Protein AF-Q32EP6-F1 (afdb_monomer_lite)

Sequence (290 aa):
MLADLIVKDESAIQLIEDGLREVSCGYDAEYEQTEPGKAEQVDITGNHVALVPKGRAGNRCAIGDRDTMANQKKNWWNRMRAAIKTGDADTMNELVESAPASVTGDEGDLPQGVNLNINLSPQQPLPDKAPEMGGDPTGDSDDDLKTLLKALLTKLERNATGDNDNKPDDNPTGDGEDNEEETTITGDSAWRAEVIVPGIDLSRKMKPTAFKREVLASADKTLVRQIVGDADIRKLPKQSVDMAFNAVSEVAKGRNTRATTGDAQRLNMGMTSIASLNKQNAEFWANRKG

Structure (mmCIF, N/CA/C/O backbone):
data_AF-Q32EP6-F1
#
_entry.id   AF-Q32EP6-F1
#
loop_
_atom_site.group_PDB
_atom_site.id
_atom_site.type_symbol
_atom_site.label_atom_id
_atom_site.label_alt_id
_atom_site.label_comp_id
_atom_site.label_asym_id
_atom_site.label_entity_id
_atom_site.label_seq_id
_atom_site.pdbx_PDB_ins_code
_atom_site.Cartn_x
_atom_site.Cartn_y
_atom_site.Cartn_z
_atom_site.occupancy
_atom_site.B_iso_or_equiv
_atom_site.auth_seq_id
_atom_site.auth_comp_id
_atom_site.auth_asym_id
_atom_site.auth_atom_id
_atom_site.pdbx_PDB_model_num
ATOM 1 N N . MET A 1 1 ? 0.048 -9.518 -20.535 1.00 61.50 1 MET A N 1
ATOM 2 C CA . MET A 1 1 ? -0.732 -9.451 -19.285 1.00 61.50 1 MET A CA 1
ATOM 3 C C . MET A 1 1 ? -1.895 -8.514 -19.540 1.00 61.50 1 MET A C 1
ATOM 5 O O . MET A 1 1 ? -1.668 -7.463 -20.125 1.00 61.50 1 MET A O 1
ATOM 9 N N . LEU A 1 2 ? -3.107 -8.923 -19.190 1.00 70.81 2 LEU A N 1
ATOM 10 C CA . LEU A 1 2 ? -4.287 -8.062 -19.149 1.00 70.81 2 LEU A CA 1
ATOM 11 C C . LEU A 1 2 ? -4.729 -8.017 -17.687 1.00 70.81 2 LEU A C 1
ATOM 13 O O . LEU A 1 2 ? -4.576 -9.017 -16.985 1.00 70.81 2 LEU A O 1
ATOM 17 N N . ALA A 1 3 ? -5.195 -6.863 -17.233 1.00 78.06 3 ALA A N 1
ATOM 18 C CA . ALA A 1 3 ? -5.695 -6.660 -15.883 1.00 78.06 3 ALA A CA 1
ATOM 19 C C . ALA A 1 3 ? -6.882 -5.702 -15.949 1.00 78.06 3 ALA A C 1
ATOM 21 O O . ALA A 1 3 ? -6.857 -4.752 -16.735 1.00 78.06 3 ALA A O 1
ATOM 22 N N . ASP A 1 4 ? -7.885 -5.950 -15.117 1.00 85.50 4 ASP A N 1
ATOM 23 C CA . ASP A 1 4 ? -9.040 -5.071 -15.000 1.00 85.50 4 ASP A CA 1
ATOM 24 C C . ASP A 1 4 ? -8.717 -3.936 -14.023 1.00 85.50 4 ASP A C 1
ATOM 26 O O . ASP A 1 4 ? -8.147 -4.161 -12.952 1.00 85.50 4 ASP A O 1
ATOM 30 N N . LEU A 1 5 ? -9.073 -2.704 -14.391 1.00 85.31 5 LEU A N 1
ATOM 31 C CA . LEU A 1 5 ? -8.976 -1.548 -13.505 1.00 85.31 5 LEU A CA 1
ATOM 32 C C . LEU A 1 5 ? -10.368 -1.156 -13.023 1.00 85.31 5 LEU A C 1
ATOM 34 O O . LEU A 1 5 ? -11.244 -0.846 -13.825 1.00 85.31 5 LEU A O 1
ATOM 38 N N . ILE A 1 6 ? -10.542 -1.106 -11.703 1.00 88.50 6 ILE A N 1
ATOM 39 C CA . ILE A 1 6 ? -11.731 -0.532 -11.073 1.00 88.50 6 ILE A CA 1
ATOM 40 C C . ILE A 1 6 ? -11.349 0.849 -10.553 1.00 88.50 6 ILE A C 1
ATOM 42 O O . ILE A 1 6 ? -10.670 0.977 -9.533 1.00 88.50 6 ILE A O 1
ATOM 46 N N . VAL A 1 7 ? -11.788 1.884 -11.260 1.00 88.38 7 VAL A N 1
ATOM 47 C CA . VAL A 1 7 ? -11.582 3.279 -10.864 1.00 88.38 7 VAL A CA 1
ATOM 48 C C . VAL A 1 7 ? -12.845 3.753 -10.157 1.00 88.38 7 VAL A C 1
ATOM 50 O O . VAL A 1 7 ? -13.928 3.693 -10.725 1.00 88.38 7 VAL A O 1
ATOM 53 N N . LYS A 1 8 ? -12.712 4.163 -8.892 1.00 91.88 8 LYS A N 1
ATOM 54 C CA . LYS A 1 8 ? -13.841 4.611 -8.053 1.00 91.88 8 LYS A CA 1
ATOM 55 C C . LYS A 1 8 ? -13.889 6.123 -7.857 1.00 91.88 8 LYS A C 1
ATOM 57 O O . LYS A 1 8 ? -14.898 6.640 -7.399 1.00 91.88 8 LYS A O 1
ATOM 62 N N . ASP A 1 9 ? -12.782 6.800 -8.137 1.00 91.31 9 ASP A N 1
ATOM 63 C CA . ASP A 1 9 ? -12.658 8.238 -7.958 1.00 91.31 9 ASP A CA 1
ATOM 64 C C . ASP A 1 9 ? -13.244 8.978 -9.164 1.00 91.31 9 ASP A C 1
ATOM 66 O O . ASP A 1 9 ? -12.883 8.686 -10.305 1.00 91.31 9 ASP A O 1
ATOM 70 N N . GLU A 1 10 ? -14.140 9.931 -8.912 1.00 91.19 10 GLU A N 1
ATOM 71 C CA . GLU A 1 10 ? -14.848 10.672 -9.960 1.00 91.19 10 GLU A CA 1
ATOM 72 C C . GLU A 1 10 ? -13.889 11.480 -10.844 1.00 91.19 10 GLU A C 1
ATOM 74 O O . GLU A 1 10 ? -14.016 11.469 -12.069 1.00 91.19 10 GLU A O 1
ATOM 79 N N . SER A 1 11 ? -12.877 12.118 -10.249 1.00 90.88 11 SER A N 1
ATOM 80 C CA . SER A 1 11 ? -11.904 12.915 -11.002 1.00 90.88 11 SER A CA 1
ATOM 81 C C . SER A 1 11 ? -11.040 12.041 -11.913 1.00 90.88 11 SER A C 1
ATOM 83 O O . SER A 1 11 ? -10.767 12.398 -13.060 1.00 90.88 11 SER A O 1
ATOM 85 N N . ALA A 1 12 ? -10.659 10.852 -11.441 1.00 89.69 12 ALA A N 1
ATOM 86 C CA . ALA A 1 12 ? -9.926 9.879 -12.238 1.00 89.69 12 ALA A CA 1
ATOM 87 C C . ALA A 1 12 ? -10.776 9.334 -13.397 1.00 89.69 12 ALA A C 1
ATOM 89 O O . ALA A 1 12 ? -10.254 9.180 -14.502 1.00 89.69 12 ALA A O 1
ATOM 90 N N . ILE A 1 13 ? -12.071 9.081 -13.171 1.00 89.62 13 ILE A N 1
ATOM 91 C CA . ILE A 1 13 ? -13.013 8.666 -14.222 1.00 89.62 13 ILE A CA 1
ATOM 92 C C . ILE A 1 13 ? -13.114 9.752 -15.300 1.00 89.62 13 ILE A C 1
ATOM 94 O O . ILE A 1 13 ? -12.904 9.447 -16.473 1.00 89.62 13 ILE A O 1
ATOM 98 N N . GLN A 1 14 ? -13.320 11.016 -14.915 1.00 89.31 14 GLN A N 1
ATOM 99 C CA . GLN A 1 14 ? -13.381 12.142 -15.858 1.00 89.31 14 GLN A CA 1
ATOM 100 C C . GLN A 1 14 ? -12.087 12.280 -16.674 1.00 89.31 14 GLN A C 1
ATOM 102 O O . GLN A 1 14 ? -12.135 12.383 -17.896 1.00 89.31 14 GLN A O 1
ATOM 107 N N . LEU A 1 15 ? -10.914 12.193 -16.034 1.00 89.31 15 LEU A N 1
ATOM 108 C CA . LEU A 1 15 ? -9.625 12.249 -16.738 1.00 89.31 15 LEU A CA 1
ATOM 109 C C . LEU A 1 15 ? -9.475 11.125 -17.767 1.00 89.31 15 LEU A C 1
ATOM 111 O O . LEU A 1 15 ? -8.967 11.346 -18.871 1.00 89.31 15 LEU A O 1
ATOM 115 N N . ILE A 1 16 ? -9.906 9.914 -17.410 1.00 88.56 16 ILE A N 1
ATOM 116 C CA . ILE A 1 16 ? -9.918 8.775 -18.324 1.00 88.56 16 ILE A CA 1
ATOM 117 C C . ILE A 1 16 ? -10.838 9.099 -19.502 1.00 88.56 16 ILE A C 1
ATOM 119 O O . ILE A 1 16 ? -10.381 9.045 -20.643 1.00 88.56 16 ILE A O 1
ATOM 123 N N . GLU A 1 17 ? -12.090 9.490 -19.254 1.00 86.75 17 GLU A N 1
ATOM 124 C CA . GLU A 1 17 ? -13.077 9.872 -20.275 1.00 86.75 17 GLU A CA 1
ATOM 125 C C . GLU A 1 17 ? -12.569 10.970 -21.224 1.00 86.75 17 GLU A C 1
ATOM 127 O O . GLU A 1 17 ? -12.666 10.802 -22.447 1.00 86.75 17 GLU A O 1
ATOM 132 N N . ASP A 1 18 ? -11.906 11.997 -20.688 1.00 87.75 18 ASP A N 1
ATOM 133 C CA . ASP A 1 18 ? -11.276 13.100 -21.427 1.00 87.75 18 ASP A CA 1
ATOM 134 C C . ASP A 1 18 ? -10.125 12.646 -22.343 1.00 87.75 18 ASP A C 1
ATOM 136 O O . ASP A 1 18 ? -9.778 13.324 -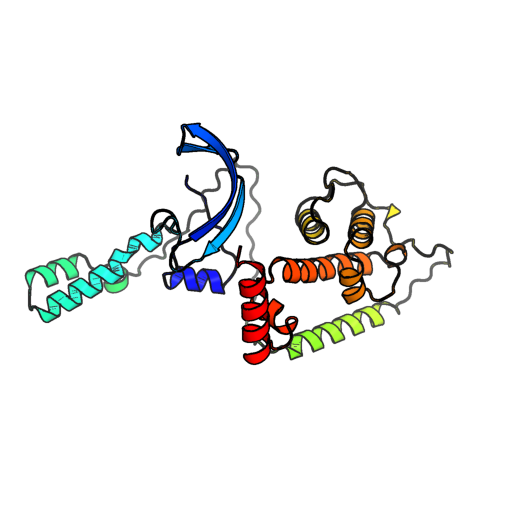23.317 1.00 87.75 18 ASP A O 1
ATOM 140 N N . GLY A 1 19 ? -9.561 11.461 -22.092 1.00 85.12 19 GLY A N 1
ATOM 141 C CA . GLY A 1 19 ? -8.584 10.807 -22.963 1.00 85.12 19 GLY A CA 1
ATOM 142 C C . GLY A 1 19 ? -7.265 10.433 -22.294 1.00 85.12 19 GLY A C 1
ATOM 143 O O . GLY A 1 19 ? -6.358 9.974 -22.994 1.00 85.12 19 GLY A O 1
ATOM 144 N N . LEU A 1 20 ? -7.133 10.584 -20.974 1.00 86.31 20 LEU A N 1
ATOM 145 C CA . LEU A 1 20 ? -5.957 10.138 -20.229 1.00 86.31 20 LEU A CA 1
ATOM 146 C C . LEU A 1 20 ? -5.979 8.610 -20.072 1.00 86.31 20 LEU A C 1
ATOM 148 O O . LEU A 1 20 ? -6.454 8.070 -19.077 1.00 86.31 20 LEU A O 1
ATOM 152 N N . ARG A 1 21 ? -5.499 7.898 -21.096 1.00 86.19 21 ARG A N 1
ATOM 153 C CA . ARG A 1 21 ? -5.560 6.426 -21.138 1.00 86.19 21 ARG A CA 1
ATOM 154 C C . ARG A 1 21 ? -4.297 5.739 -20.642 1.00 86.19 21 ARG A C 1
ATOM 156 O O . ARG A 1 21 ? -4.375 4.575 -20.275 1.00 86.19 21 ARG A O 1
ATOM 163 N N . GLU A 1 22 ? -3.133 6.380 -20.683 1.00 86.38 22 GLU A N 1
ATOM 164 C CA . GLU A 1 22 ? -1.883 5.693 -20.343 1.00 86.38 22 GLU A CA 1
ATOM 165 C C . GLU A 1 22 ? -1.744 5.479 -18.831 1.00 86.38 22 GLU A C 1
ATOM 167 O O . GLU A 1 22 ? -2.072 6.347 -18.020 1.00 86.38 22 GLU A O 1
ATOM 172 N N . VAL A 1 23 ? -1.243 4.300 -18.455 1.00 87.06 23 VAL A N 1
ATOM 173 C CA . VAL A 1 23 ? -1.013 3.923 -17.056 1.00 87.06 23 VAL A CA 1
ATOM 174 C C . VAL A 1 23 ? 0.456 3.606 -16.810 1.00 87.06 23 VAL A C 1
ATOM 176 O O . VAL A 1 23 ? 1.173 3.106 -17.681 1.00 87.06 23 VAL A O 1
ATOM 179 N N . SER A 1 24 ? 0.911 3.888 -15.593 1.00 85.94 24 SER A N 1
ATOM 180 C CA . SER A 1 24 ? 2.223 3.482 -15.100 1.00 85.94 24 SER A CA 1
ATOM 181 C C . SER A 1 24 ? 2.054 2.647 -13.842 1.00 85.94 24 SER A C 1
ATOM 183 O O . SER A 1 24 ? 1.429 3.091 -12.883 1.00 85.94 24 SER A O 1
ATOM 185 N N . CYS A 1 25 ? 2.641 1.454 -13.840 1.00 85.56 25 CYS A N 1
ATOM 186 C CA . CYS A 1 25 ? 2.659 0.581 -12.674 1.00 85.56 25 CYS A CA 1
ATOM 187 C C . CYS A 1 25 ? 3.982 0.754 -11.926 1.00 85.56 25 CYS A C 1
ATOM 189 O O . CYS A 1 25 ? 5.052 0.656 -12.532 1.00 85.56 25 CYS A O 1
ATOM 191 N N . GLY A 1 26 ? 3.902 0.990 -10.620 1.00 85.50 26 GLY A N 1
ATOM 192 C CA . GLY A 1 26 ? 5.017 0.801 -9.703 1.00 85.50 26 GLY A CA 1
ATOM 193 C C . GLY A 1 26 ? 5.050 -0.657 -9.262 1.00 85.50 26 GLY A C 1
ATOM 194 O O . GLY A 1 26 ? 4.023 -1.200 -8.855 1.00 85.50 26 GLY A O 1
ATOM 195 N N . TYR A 1 27 ? 6.210 -1.291 -9.363 1.00 88.06 27 TYR A N 1
ATOM 196 C CA . TYR A 1 27 ? 6.423 -2.663 -8.928 1.00 88.06 27 TYR A CA 1
ATOM 197 C C . TYR A 1 27 ? 7.807 -2.794 -8.301 1.00 88.06 27 TYR A C 1
ATOM 199 O O . TYR A 1 27 ? 8.736 -2.079 -8.686 1.00 88.06 27 TYR A O 1
ATOM 207 N N . ASP A 1 28 ? 7.931 -3.746 -7.391 1.00 87.62 28 ASP A N 1
ATOM 208 C CA . ASP A 1 28 ? 9.209 -4.262 -6.926 1.00 87.62 28 ASP A CA 1
ATOM 209 C C . ASP A 1 28 ? 9.540 -5.518 -7.735 1.00 87.62 28 ASP A C 1
ATOM 211 O O . ASP A 1 28 ? 8.643 -6.242 -8.172 1.00 87.62 28 ASP A O 1
ATOM 215 N N . ALA A 1 29 ? 10.817 -5.723 -8.037 1.00 88.62 29 ALA A N 1
ATOM 216 C CA . ALA A 1 29 ? 11.278 -6.894 -8.768 1.00 88.62 29 ALA A CA 1
ATOM 217 C C . ALA A 1 29 ? 12.743 -7.175 -8.455 1.00 88.62 29 ALA A C 1
ATOM 219 O O . ALA A 1 29 ? 13.536 -6.244 -8.271 1.00 88.62 29 ALA A O 1
ATOM 220 N N . GLU A 1 30 ? 13.103 -8.449 -8.474 1.00 87.94 30 GLU A N 1
ATOM 221 C CA . GLU A 1 30 ? 14.483 -8.901 -8.377 1.00 87.94 30 GLU A CA 1
ATOM 222 C C . GLU A 1 30 ? 15.083 -9.060 -9.782 1.00 87.94 30 GLU A C 1
ATOM 224 O O . GLU A 1 30 ? 14.376 -9.285 -10.769 1.00 87.94 30 GLU A O 1
ATOM 229 N N . TYR A 1 31 ? 16.399 -8.883 -9.896 1.00 88.06 31 TYR A N 1
ATOM 230 C CA . TYR A 1 31 ? 17.110 -8.974 -11.170 1.00 88.06 31 TYR A CA 1
ATOM 231 C C . TYR A 1 31 ? 18.214 -10.019 -11.068 1.00 88.06 31 TYR A C 1
ATOM 233 O O . TYR A 1 31 ? 19.214 -9.813 -10.378 1.00 88.06 31 TYR A O 1
ATOM 241 N N . GLU A 1 32 ? 18.055 -11.114 -11.801 1.00 87.88 32 GLU A N 1
ATOM 242 C CA . GLU A 1 32 ? 19.053 -12.170 -11.910 1.00 87.88 32 GLU A CA 1
ATOM 243 C C . GLU A 1 32 ? 19.888 -11.948 -13.170 1.00 87.88 32 GLU A C 1
ATOM 245 O O . GLU A 1 32 ? 19.390 -11.971 -14.296 1.00 87.88 32 GLU A O 1
ATOM 250 N N . GLN A 1 33 ? 21.183 -11.686 -13.004 1.00 87.56 33 GLN A N 1
ATOM 251 C CA . GLN A 1 33 ? 22.075 -11.491 -14.142 1.00 87.56 33 GLN A CA 1
ATOM 252 C C . GLN A 1 33 ? 22.375 -12.831 -14.827 1.00 87.56 33 GLN A C 1
ATOM 254 O O . GLN A 1 33 ? 23.035 -13.688 -14.246 1.00 87.56 33 GLN A O 1
ATOM 259 N N . THR A 1 34 ? 21.943 -12.984 -16.080 1.00 88.81 34 THR A N 1
ATOM 260 C CA . THR A 1 34 ? 22.173 -14.198 -16.880 1.00 88.81 34 THR A CA 1
ATOM 261 C C . THR A 1 34 ? 23.451 -14.113 -17.713 1.00 88.81 34 THR A C 1
ATOM 263 O O . THR A 1 34 ? 24.171 -15.097 -17.854 1.00 88.81 34 THR A O 1
ATOM 266 N N . GLU A 1 35 ? 23.785 -12.924 -18.220 1.00 83.50 35 GLU A N 1
ATOM 267 C CA . GLU A 1 35 ? 25.009 -12.646 -18.982 1.00 83.50 35 GLU A CA 1
ATOM 268 C C . GLU A 1 35 ? 25.513 -11.223 -18.671 1.00 83.50 35 GLU A C 1
ATOM 270 O O . GLU A 1 35 ? 24.733 -10.374 -18.224 1.00 83.50 35 GLU A O 1
ATOM 275 N N . PRO A 1 36 ? 26.790 -10.888 -18.938 1.00 84.50 36 PRO A N 1
ATOM 276 C CA . PRO A 1 36 ? 27.256 -9.507 -18.851 1.00 84.50 36 PRO A CA 1
ATOM 277 C C . PRO A 1 36 ? 26.365 -8.564 -19.680 1.00 84.50 36 PRO A C 1
ATOM 279 O O . PRO A 1 36 ? 26.343 -8.620 -20.908 1.00 84.50 36 PRO A O 1
ATOM 282 N N . GLY A 1 37 ? 25.603 -7.706 -18.996 1.00 87.75 37 GLY A N 1
ATOM 283 C CA . GLY A 1 37 ? 24.661 -6.760 -19.609 1.00 87.75 37 GLY A CA 1
ATOM 284 C C . GLY A 1 37 ? 23.236 -7.277 -19.865 1.00 87.75 37 GLY A C 1
ATOM 285 O O . GLY A 1 37 ? 22.404 -6.492 -20.317 1.00 87.75 37 GLY A O 1
ATOM 286 N N . LYS A 1 38 ? 22.917 -8.539 -19.552 1.00 86.81 38 LYS A N 1
ATOM 287 C CA . LYS A 1 38 ? 21.543 -9.070 -19.576 1.00 86.81 38 LYS A CA 1
ATOM 288 C C . LYS A 1 38 ? 21.140 -9.539 -18.184 1.00 86.81 38 LYS A C 1
ATOM 290 O O . LYS A 1 38 ? 21.880 -10.273 -17.535 1.00 86.81 38 LYS A O 1
ATOM 295 N N . ALA A 1 39 ? 19.971 -9.109 -17.735 1.00 85.88 39 ALA A N 1
ATOM 296 C CA . ALA A 1 39 ? 19.367 -9.589 -16.505 1.00 85.88 39 ALA A CA 1
ATOM 297 C C . ALA A 1 39 ? 17.927 -10.003 -16.789 1.00 85.88 39 ALA A C 1
ATOM 299 O O . ALA A 1 39 ? 17.223 -9.332 -17.550 1.00 85.88 39 ALA A O 1
ATOM 300 N N . GLU A 1 40 ? 17.517 -11.109 -16.191 1.00 88.75 40 GLU A N 1
ATOM 301 C CA . GLU A 1 40 ? 16.127 -11.520 -16.124 1.00 88.75 40 GLU A CA 1
ATOM 302 C C . GLU A 1 40 ? 15.482 -10.851 -14.918 1.00 88.75 40 GLU A C 1
ATOM 304 O O . GLU A 1 40 ? 16.066 -10.762 -13.840 1.00 88.75 40 GLU A O 1
ATOM 309 N N . GLN A 1 41 ? 14.287 -10.316 -15.133 1.00 88.81 41 GLN A N 1
ATOM 310 C CA . GLN A 1 41 ? 13.494 -9.708 -14.082 1.00 88.81 41 GLN A CA 1
ATOM 311 C C . GLN A 1 41 ? 12.560 -10.778 -13.518 1.00 88.81 41 GLN A C 1
ATOM 313 O O . GLN A 1 41 ? 11.712 -11.295 -14.249 1.00 88.81 41 GLN A O 1
ATOM 318 N N . VAL A 1 42 ? 12.712 -11.093 -12.238 1.00 88.38 42 VAL A N 1
ATOM 319 C CA . VAL A 1 42 ? 11.950 -12.128 -11.533 1.00 88.38 42 VAL A CA 1
ATOM 320 C C . VAL A 1 42 ? 11.195 -11.525 -10.346 1.00 88.38 42 VAL A C 1
ATOM 322 O O . VAL A 1 42 ? 11.443 -10.386 -9.949 1.00 88.38 42 VAL A O 1
ATOM 325 N N . ASP A 1 43 ? 10.212 -12.271 -9.844 1.00 88.62 43 ASP A N 1
ATOM 326 C CA . ASP A 1 43 ? 9.389 -11.921 -8.675 1.00 88.62 43 ASP A CA 1
ATOM 327 C C . ASP A 1 43 ? 8.765 -10.508 -8.710 1.00 88.62 43 ASP A C 1
ATOM 329 O O . ASP A 1 43 ? 8.868 -9.707 -7.782 1.00 88.62 43 ASP A O 1
ATOM 333 N N . ILE A 1 44 ? 8.130 -10.167 -9.837 1.00 85.50 44 ILE A N 1
ATOM 334 C CA . ILE A 1 44 ? 7.521 -8.846 -10.033 1.00 85.50 44 ILE A CA 1
ATOM 335 C C . ILE A 1 44 ? 6.255 -8.718 -9.178 1.00 85.50 44 ILE A C 1
ATOM 337 O O . ILE A 1 44 ? 5.222 -9.310 -9.498 1.00 85.50 44 ILE A O 1
ATOM 341 N N . THR A 1 45 ? 6.302 -7.862 -8.158 1.00 86.81 45 THR A N 1
ATOM 342 C CA . THR A 1 45 ? 5.169 -7.556 -7.276 1.00 86.81 45 THR A CA 1
ATOM 343 C C . THR A 1 45 ? 4.679 -6.131 -7.514 1.00 86.81 45 THR A C 1
ATOM 345 O O . THR A 1 45 ? 5.403 -5.160 -7.301 1.00 86.81 45 THR A O 1
ATOM 348 N N . GLY A 1 46 ? 3.435 -5.984 -7.978 1.00 85.00 46 GLY A N 1
ATOM 349 C CA . GLY A 1 46 ? 2.814 -4.676 -8.196 1.00 85.00 46 GLY A CA 1
ATOM 350 C C . GLY A 1 46 ? 2.474 -3.978 -6.877 1.00 85.00 46 GLY A C 1
ATOM 351 O O . GLY A 1 46 ? 1.812 -4.562 -6.027 1.00 85.00 46 GLY A O 1
ATOM 352 N N . ASN A 1 47 ? 2.893 -2.721 -6.732 1.00 85.56 47 ASN A N 1
ATOM 353 C CA . ASN A 1 47 ? 2.645 -1.893 -5.549 1.00 85.56 47 ASN A CA 1
ATOM 354 C C . ASN A 1 47 ? 1.456 -0.939 -5.782 1.00 85.56 47 ASN A C 1
ATOM 356 O O . ASN A 1 47 ? 0.521 -0.893 -4.989 1.00 85.56 47 ASN A O 1
ATOM 360 N N . HIS A 1 48 ? 1.456 -0.217 -6.911 1.00 88.00 48 HIS A N 1
ATOM 361 C CA . HIS A 1 48 ? 0.383 0.712 -7.287 1.00 88.00 48 HIS A CA 1
ATOM 362 C C . HIS A 1 48 ? 0.319 0.939 -8.804 1.00 88.00 48 HIS A C 1
ATOM 364 O O . HIS A 1 48 ? 1.272 0.667 -9.537 1.00 88.00 48 HIS A O 1
ATOM 370 N N . VAL A 1 49 ? -0.798 1.500 -9.275 1.00 87.56 49 VAL A N 1
ATOM 371 C CA . VAL A 1 49 ? -0.992 1.933 -10.666 1.00 87.56 49 VAL A CA 1
ATOM 372 C C . VAL A 1 49 ? -1.453 3.386 -10.675 1.00 87.56 49 VAL A C 1
ATOM 374 O O . VAL A 1 49 ? -2.335 3.758 -9.907 1.00 87.56 49 VAL A O 1
ATOM 377 N N . ALA A 1 50 ? -0.855 4.206 -11.536 1.00 88.62 50 ALA A N 1
ATOM 378 C CA . ALA A 1 50 ? -1.177 5.621 -11.685 1.00 88.62 50 ALA A CA 1
ATOM 379 C C . ALA A 1 50 ? -1.589 5.953 -13.124 1.00 88.62 50 ALA A C 1
ATOM 381 O O . ALA A 1 50 ? -0.991 5.449 -14.080 1.00 88.62 50 ALA A O 1
ATOM 382 N N . LEU A 1 51 ? -2.571 6.846 -13.268 1.00 88.56 51 LEU A N 1
ATOM 383 C CA . LEU A 1 51 ? -2.903 7.489 -14.540 1.00 88.56 51 LEU A CA 1
ATOM 384 C C . LEU A 1 51 ? -1.818 8.507 -14.884 1.00 88.56 51 LEU A C 1
ATOM 386 O O . LEU A 1 51 ? -1.476 9.359 -14.061 1.00 88.56 51 LEU A O 1
ATOM 390 N N . VAL A 1 52 ? -1.267 8.428 -16.094 1.00 89.25 52 VAL A N 1
ATOM 391 C CA . VAL A 1 52 ? -0.178 9.305 -16.532 1.00 89.25 52 VAL A CA 1
ATOM 392 C C . VAL A 1 52 ? -0.408 9.801 -17.961 1.00 89.25 52 VAL A C 1
ATOM 394 O O . VAL A 1 52 ? -0.928 9.064 -18.792 1.00 89.25 52 VAL A O 1
ATOM 397 N N . PRO A 1 53 ? 0.029 11.026 -18.308 1.00 85.81 53 PRO A N 1
ATOM 398 C CA . PRO A 1 53 ? -0.046 11.507 -19.690 1.00 85.81 53 PRO A CA 1
ATOM 399 C C . PRO A 1 53 ? 0.831 10.720 -20.664 1.00 85.81 53 PRO A C 1
ATOM 401 O O . PRO A 1 53 ? 0.506 10.630 -21.844 1.00 85.81 53 PRO A O 1
ATOM 404 N N . LYS A 1 54 ? 1.972 10.209 -20.177 1.00 84.50 54 LYS A N 1
ATOM 405 C CA . LYS A 1 54 ? 2.937 9.402 -20.934 1.00 84.50 54 LYS A CA 1
ATOM 406 C C . LYS A 1 54 ? 3.549 8.337 -20.026 1.00 84.50 54 LYS A C 1
ATOM 408 O O . LYS A 1 54 ? 4.388 8.653 -19.182 1.00 84.50 54 LYS A O 1
ATOM 413 N N . GLY A 1 55 ? 3.127 7.090 -20.183 1.00 80.62 55 GLY A N 1
ATOM 414 C CA . GLY A 1 55 ? 3.638 5.941 -19.446 1.00 80.62 55 GLY A CA 1
ATOM 415 C C . GLY A 1 55 ? 4.938 5.404 -20.038 1.00 80.62 55 GLY A C 1
ATOM 416 O O . GLY A 1 55 ? 5.181 5.467 -21.242 1.00 80.62 55 GLY A O 1
ATOM 417 N N . ARG A 1 56 ? 5.779 4.795 -19.194 1.00 78.12 56 ARG A N 1
ATOM 418 C CA . ARG A 1 56 ? 7.039 4.160 -19.632 1.00 78.12 56 ARG A CA 1
ATOM 419 C C . ARG A 1 56 ? 6.811 3.035 -20.648 1.00 78.12 56 ARG A C 1
ATOM 421 O O . ARG A 1 56 ? 7.645 2.810 -21.520 1.00 78.12 56 ARG A O 1
ATOM 428 N N . ALA A 1 57 ? 5.687 2.328 -20.539 1.00 72.81 57 ALA A N 1
ATOM 429 C CA . ALA A 1 57 ? 5.308 1.275 -21.477 1.00 72.81 57 ALA A CA 1
ATOM 430 C C . ALA A 1 57 ? 4.647 1.806 -22.769 1.00 72.81 57 ALA A C 1
ATOM 432 O O . ALA A 1 57 ? 4.501 1.034 -23.727 1.00 72.81 57 ALA A O 1
ATOM 433 N N . GLY A 1 58 ? 4.310 3.104 -22.811 1.00 73.81 58 GLY A N 1
ATOM 434 C CA . GLY A 1 58 ? 3.560 3.767 -23.880 1.00 73.81 58 GLY A CA 1
ATOM 435 C C . GLY A 1 58 ? 2.144 3.213 -24.037 1.00 73.81 58 GLY A C 1
ATOM 436 O O . GLY A 1 58 ? 1.618 2.554 -23.140 1.00 73.81 58 GLY A O 1
ATOM 437 N N . ASN A 1 59 ? 1.570 3.365 -25.235 1.00 73.56 59 ASN A N 1
ATOM 438 C CA . ASN A 1 59 ? 0.233 2.862 -25.593 1.00 73.56 59 ASN A CA 1
ATOM 439 C C . ASN A 1 59 ? 0.016 1.349 -25.399 1.00 73.56 59 ASN A C 1
ATOM 441 O O . ASN A 1 59 ? -1.111 0.883 -25.535 1.00 73.56 59 ASN A O 1
ATOM 445 N N . ARG A 1 60 ? 1.065 0.568 -25.106 1.00 74.62 60 ARG A N 1
ATOM 446 C CA . ARG A 1 60 ? 0.931 -0.857 -24.766 1.00 74.62 60 ARG A CA 1
ATOM 447 C C . ARG A 1 60 ? 0.261 -1.070 -23.410 1.00 74.62 60 ARG A C 1
ATOM 449 O O . ARG A 1 60 ? -0.393 -2.087 -23.220 1.00 74.62 60 ARG A O 1
ATOM 456 N N . CYS A 1 61 ? 0.438 -0.129 -22.485 1.00 74.62 61 CYS A N 1
ATOM 457 C CA . CYS A 1 61 ? -0.229 -0.118 -21.188 1.00 74.62 61 CYS A CA 1
ATOM 458 C C . CYS A 1 61 ? -1.141 1.104 -21.144 1.00 74.62 61 CYS A C 1
ATOM 460 O O . CYS A 1 61 ? -0.801 2.144 -20.580 1.00 74.62 61 CYS A O 1
ATOM 462 N N . ALA A 1 62 ? -2.287 0.974 -21.802 1.00 80.25 62 ALA A N 1
ATOM 463 C CA . ALA A 1 62 ? -3.334 1.974 -21.796 1.00 80.25 62 ALA A CA 1
ATOM 464 C C . ALA A 1 62 ? -4.665 1.330 -21.407 1.00 80.25 62 ALA A C 1
ATOM 466 O O . ALA A 1 62 ? -4.911 0.159 -21.695 1.00 80.25 62 ALA A O 1
ATOM 467 N N . ILE A 1 63 ? -5.517 2.114 -20.760 1.00 83.69 63 ILE A N 1
ATOM 468 C CA . ILE A 1 63 ? -6.893 1.759 -20.448 1.00 83.69 63 ILE A CA 1
ATOM 469 C C . ILE A 1 63 ? -7.652 1.693 -21.769 1.00 83.69 63 ILE A C 1
ATOM 471 O O . ILE A 1 63 ? -7.813 2.703 -22.458 1.00 83.69 63 ILE A O 1
ATOM 475 N N . GLY A 1 64 ? -8.082 0.487 -22.124 1.00 75.81 64 GLY A N 1
ATOM 476 C CA . GLY A 1 64 ? -8.977 0.237 -23.241 1.00 75.81 64 GLY A CA 1
ATOM 477 C C . GLY A 1 64 ? -10.320 -0.206 -22.696 1.00 75.81 64 GLY A C 1
ATOM 478 O O . GLY A 1 64 ? -10.423 -1.307 -22.166 1.00 75.81 64 GLY A O 1
ATOM 479 N N . ASP A 1 65 ? -11.336 0.638 -22.835 1.00 71.81 65 ASP A N 1
ATOM 480 C CA . ASP A 1 65 ? -12.717 0.202 -22.659 1.00 71.81 65 ASP A CA 1
ATOM 481 C C . ASP A 1 65 ? -13.266 -0.253 -24.015 1.00 71.81 65 ASP A C 1
ATOM 483 O O . ASP A 1 65 ? -12.924 0.329 -25.057 1.00 71.81 65 ASP A O 1
ATOM 487 N N . ARG A 1 66 ? -14.124 -1.275 -24.008 1.00 63.97 66 ARG A N 1
ATOM 488 C CA . ARG A 1 66 ? -14.779 -1.817 -25.204 1.00 63.97 66 ARG A CA 1
ATOM 489 C C . ARG A 1 66 ? -15.483 -0.711 -25.994 1.00 63.97 66 ARG A C 1
ATOM 491 O O . ARG A 1 66 ? -15.441 -0.726 -27.223 1.00 63.97 66 ARG A O 1
ATOM 498 N N . ASP A 1 67 ? -16.007 0.294 -25.297 1.00 57.69 67 ASP A N 1
ATOM 499 C CA . ASP A 1 67 ? -16.725 1.413 -25.903 1.00 57.69 67 ASP A CA 1
ATOM 500 C C . ASP A 1 67 ? -15.787 2.524 -26.411 1.00 57.69 67 ASP A C 1
ATOM 502 O O . ASP A 1 67 ? -16.108 3.228 -27.363 1.00 57.69 67 ASP A O 1
ATOM 506 N N . THR A 1 68 ? -14.561 2.649 -25.893 1.00 51.75 68 THR A N 1
ATOM 507 C CA . THR A 1 68 ? -13.586 3.662 -26.368 1.00 51.75 68 THR A CA 1
ATOM 508 C C . THR A 1 68 ? -12.880 3.292 -27.677 1.00 51.75 68 THR A C 1
ATOM 510 O O . THR A 1 68 ? -12.310 4.158 -28.351 1.00 51.75 68 THR A O 1
ATOM 513 N N . MET A 1 69 ? -13.016 2.041 -28.129 1.00 47.53 69 MET A N 1
ATOM 514 C CA . MET A 1 69 ? -12.750 1.677 -29.527 1.00 47.53 69 MET A CA 1
ATOM 515 C C . MET A 1 69 ? -13.754 2.338 -30.499 1.00 47.53 69 MET A C 1
ATOM 517 O O . MET A 1 69 ? -13.488 2.407 -31.700 1.00 47.53 69 MET A O 1
ATOM 521 N N . ALA A 1 70 ? -14.831 2.963 -29.997 1.00 48.84 70 ALA A N 1
ATOM 522 C CA . ALA A 1 70 ? -15.742 3.821 -30.760 1.00 48.84 70 ALA A CA 1
ATOM 523 C C . ALA A 1 70 ? -15.172 5.214 -31.114 1.00 48.84 70 ALA A C 1
ATOM 525 O O . ALA A 1 70 ? -15.919 6.107 -31.526 1.00 48.84 70 ALA A O 1
ATOM 526 N N . ASN A 1 71 ? -13.843 5.407 -31.087 1.00 52.19 71 ASN A N 1
ATOM 527 C CA . ASN A 1 71 ? -13.167 6.554 -31.725 1.00 52.19 71 ASN A CA 1
ATOM 528 C C . ASN A 1 71 ? -13.518 6.720 -33.223 1.00 52.19 71 ASN A C 1
ATOM 530 O O . ASN A 1 71 ? -13.210 7.750 -33.831 1.00 52.19 71 ASN A O 1
ATOM 534 N N . GLN A 1 72 ? -14.239 5.761 -33.812 1.00 51.69 72 GLN A N 1
ATOM 535 C CA . GLN A 1 72 ? -14.977 5.966 -35.053 1.00 51.69 72 GLN A CA 1
ATOM 536 C C . GLN A 1 72 ? -15.839 7.240 -35.052 1.00 51.69 72 GLN A C 1
ATOM 538 O O . GLN A 1 72 ? -15.891 7.888 -36.092 1.00 51.69 72 GLN A O 1
ATOM 543 N N . LYS A 1 73 ? -16.419 7.686 -33.923 1.00 56.09 73 LYS A N 1
ATOM 544 C CA . LYS A 1 73 ? -17.208 8.938 -33.869 1.00 56.09 73 LYS A CA 1
ATOM 545 C C . LYS A 1 73 ? -16.390 10.187 -34.218 1.00 56.09 73 LYS A C 1
ATOM 547 O O . LYS A 1 73 ? -16.822 10.988 -35.046 1.00 56.09 73 LYS A O 1
ATOM 552 N N . LYS A 1 74 ? -15.197 10.357 -33.628 1.00 59.91 74 LYS A N 1
ATOM 553 C CA . LYS A 1 74 ? -14.313 11.502 -33.935 1.00 59.91 74 LYS A CA 1
ATOM 554 C C . LYS A 1 74 ? -13.764 11.411 -35.364 1.00 59.91 74 LYS A C 1
ATOM 556 O O . LYS A 1 74 ? -13.698 12.426 -36.057 1.00 59.91 74 LYS A O 1
ATOM 561 N N . ASN A 1 75 ? -13.446 10.203 -35.836 1.00 67.62 75 ASN A N 1
ATOM 562 C CA . ASN A 1 75 ? -13.000 9.988 -37.215 1.00 67.62 75 ASN A CA 1
ATOM 563 C C . ASN A 1 75 ? -14.104 10.235 -38.254 1.00 67.62 75 ASN A C 1
ATOM 565 O O . ASN A 1 75 ? -13.812 10.794 -39.308 1.00 67.62 75 ASN A O 1
ATOM 569 N N . TRP A 1 76 ? -15.356 9.868 -37.974 1.00 73.81 76 TRP A N 1
ATOM 570 C CA . TRP A 1 76 ? -16.491 10.112 -38.867 1.00 73.81 76 TRP A CA 1
ATOM 571 C C . TRP A 1 76 ? -16.771 11.610 -39.011 1.00 73.81 76 TRP A C 1
ATOM 573 O O . TRP A 1 76 ? -16.820 12.104 -40.133 1.00 73.81 76 TRP A O 1
ATOM 583 N N . TRP A 1 77 ? -16.808 12.369 -37.908 1.00 74.31 77 TRP A N 1
ATOM 584 C CA . TRP A 1 77 ? -16.991 13.827 -37.967 1.00 74.31 77 TRP A CA 1
ATOM 585 C C . TRP A 1 77 ? -15.847 14.554 -38.682 1.00 74.31 77 TRP A C 1
ATOM 587 O O . TRP A 1 77 ? -16.093 15.495 -39.439 1.00 74.31 77 TRP A O 1
ATOM 597 N N . ASN A 1 78 ? -14.598 14.121 -38.476 1.00 77.12 78 ASN A N 1
ATOM 598 C CA . ASN A 1 78 ? -13.453 14.679 -39.198 1.00 77.12 78 ASN A CA 1
ATOM 599 C C . ASN A 1 78 ? -13.504 14.344 -40.695 1.00 77.12 78 ASN A C 1
ATOM 601 O O . ASN A 1 78 ? -13.231 15.227 -41.508 1.00 77.12 78 ASN A O 1
ATOM 605 N N . ARG A 1 79 ? -13.907 13.119 -41.068 1.00 75.69 79 ARG A N 1
ATOM 606 C CA . ARG A 1 79 ? -14.125 12.741 -42.474 1.00 75.69 79 ARG A CA 1
ATOM 607 C C . ARG A 1 79 ? -15.286 13.511 -43.099 1.00 75.69 79 ARG A C 1
ATOM 609 O O . ARG A 1 79 ? -15.125 14.011 -44.202 1.00 75.69 79 ARG A O 1
ATOM 616 N N . MET A 1 80 ? -16.389 13.718 -42.380 1.00 79.62 80 MET A N 1
ATOM 617 C CA . MET A 1 80 ? -17.527 14.509 -42.860 1.00 79.62 80 MET A CA 1
ATOM 618 C C . MET A 1 80 ? -17.145 15.978 -43.052 1.00 79.62 80 MET A C 1
ATOM 620 O O . MET A 1 80 ? -17.424 16.556 -44.098 1.00 79.62 80 MET A O 1
ATOM 624 N N . ARG A 1 81 ? -16.419 16.588 -42.104 1.00 78.69 81 ARG A N 1
ATOM 625 C CA . ARG A 1 81 ? -15.882 17.949 -42.282 1.00 78.69 81 ARG A CA 1
ATOM 626 C C . ARG A 1 81 ? -14.901 18.050 -43.446 1.00 78.69 81 ARG A C 1
ATOM 628 O O . ARG A 1 81 ? -14.877 19.088 -44.103 1.00 78.69 81 ARG A O 1
ATOM 635 N N . ALA A 1 82 ? -14.082 17.025 -43.675 1.00 78.00 82 ALA A N 1
ATOM 636 C CA . ALA A 1 82 ? -13.182 16.984 -44.820 1.00 78.00 82 ALA A CA 1
ATOM 637 C C . ALA A 1 82 ? -13.974 16.889 -46.131 1.00 78.00 82 ALA A C 1
ATOM 639 O O . ALA A 1 82 ? -13.763 17.733 -46.992 1.00 78.00 82 ALA A O 1
ATOM 640 N N . ALA A 1 83 ? -14.944 15.974 -46.223 1.00 75.94 83 ALA A N 1
ATOM 641 C CA . ALA A 1 83 ? -15.791 15.774 -47.400 1.00 75.94 83 ALA A CA 1
ATOM 642 C C . ALA A 1 83 ? -16.620 17.024 -47.750 1.00 75.94 83 ALA A C 1
ATOM 644 O O . ALA A 1 83 ? -16.660 17.440 -48.906 1.00 75.94 83 ALA A O 1
ATOM 645 N N . ILE A 1 84 ? -17.183 17.707 -46.742 1.00 79.19 84 ILE A N 1
ATOM 646 C CA . ILE A 1 84 ? -17.887 18.989 -46.927 1.00 79.19 84 ILE A CA 1
ATOM 647 C C . ILE A 1 84 ? -16.933 20.075 -47.450 1.00 79.19 84 ILE A C 1
ATOM 649 O O . ILE A 1 84 ? -17.327 20.897 -48.274 1.00 79.19 84 ILE A O 1
ATOM 653 N N . LYS A 1 85 ? -15.673 20.099 -46.993 1.00 78.06 85 LYS A N 1
ATOM 654 C CA . LYS A 1 85 ? -14.675 21.071 -47.468 1.00 78.06 85 LYS A CA 1
ATOM 655 C C . LYS A 1 85 ? -14.153 20.762 -48.869 1.00 78.06 85 LYS A C 1
ATOM 657 O O . LYS A 1 85 ? -13.844 21.700 -49.597 1.00 78.06 85 LYS A O 1
ATOM 662 N N . THR A 1 86 ? -14.006 19.489 -49.227 1.00 75.06 86 THR A N 1
ATOM 663 C CA . THR A 1 86 ? -13.493 19.072 -50.539 1.00 75.06 86 THR A CA 1
ATOM 664 C C . THR A 1 86 ? -14.580 18.985 -51.604 1.00 75.06 86 THR A C 1
ATOM 666 O O . THR A 1 86 ? -14.243 18.868 -52.776 1.00 75.06 86 THR A O 1
ATOM 669 N N . GLY A 1 87 ? -15.861 19.088 -51.228 1.00 71.12 87 GLY A N 1
ATOM 670 C CA . GLY A 1 87 ? -16.980 18.991 -52.169 1.00 71.12 87 GLY A CA 1
ATOM 671 C C . GLY A 1 87 ? -17.068 17.619 -52.835 1.00 71.12 87 GLY A C 1
ATOM 672 O O . GLY A 1 87 ? -17.544 17.510 -53.961 1.00 71.12 87 GLY A O 1
ATOM 673 N N . ASP A 1 88 ? -16.566 16.589 -52.158 1.00 69.81 88 ASP A N 1
ATOM 674 C CA . ASP A 1 88 ? -16.470 15.243 -52.698 1.00 69.81 88 ASP A CA 1
ATOM 675 C C . ASP A 1 88 ? -17.764 14.479 -52.387 1.00 69.81 88 ASP A C 1
ATOM 677 O O . ASP A 1 88 ? -18.022 14.068 -51.254 1.00 69.81 88 ASP A O 1
ATOM 681 N N . ALA A 1 89 ? -18.641 14.398 -53.389 1.00 73.06 89 ALA A N 1
ATOM 682 C CA . ALA A 1 89 ? -19.991 13.861 -53.235 1.00 73.06 89 ALA A CA 1
ATOM 683 C C . ALA A 1 89 ? -19.991 12.364 -52.891 1.00 73.06 89 ALA A C 1
ATOM 685 O O . ALA A 1 89 ? -20.841 11.925 -52.116 1.00 73.06 89 ALA A O 1
ATOM 686 N N . ASP A 1 90 ? -19.020 11.608 -53.406 1.00 78.62 90 ASP A N 1
ATOM 687 C CA . ASP A 1 90 ? -18.928 10.165 -53.183 1.00 78.62 90 ASP A CA 1
ATOM 688 C C . ASP A 1 90 ? -18.609 9.862 -51.713 1.00 78.62 90 ASP A C 1
ATOM 690 O O . ASP A 1 90 ? -19.294 9.060 -51.075 1.00 78.62 90 ASP A O 1
ATOM 694 N N . THR A 1 91 ? -17.644 10.580 -51.126 1.00 72.12 91 THR A N 1
ATOM 695 C CA . THR A 1 91 ? -17.317 10.422 -49.702 1.00 72.12 91 THR A CA 1
ATOM 696 C C . THR A 1 91 ? -18.420 10.942 -48.787 1.00 72.12 91 THR A C 1
ATOM 698 O O . THR A 1 91 ? -18.632 10.369 -47.719 1.00 72.12 91 THR A O 1
ATOM 701 N N . MET A 1 92 ? -19.167 11.983 -49.175 1.00 74.19 92 MET A N 1
ATOM 702 C CA . MET A 1 92 ? -20.339 12.411 -48.401 1.00 74.19 92 MET A CA 1
ATOM 703 C C . MET A 1 92 ? -21.451 11.361 -48.401 1.00 74.19 92 MET A C 1
ATOM 705 O O . MET A 1 92 ? -21.992 11.090 -47.332 1.00 74.19 92 MET A O 1
ATOM 709 N N . ASN A 1 93 ? -21.773 10.759 -49.550 1.00 77.25 93 ASN A N 1
ATOM 710 C CA . ASN A 1 93 ? -22.788 9.703 -49.614 1.00 77.25 93 ASN A CA 1
ATOM 711 C C . ASN A 1 93 ? -22.386 8.495 -48.764 1.00 77.25 93 ASN A C 1
ATOM 713 O O . ASN A 1 93 ? -23.185 8.036 -47.951 1.00 77.25 93 ASN A O 1
ATOM 717 N N . GLU A 1 94 ? -21.133 8.048 -48.868 1.00 78.38 94 GLU A N 1
ATOM 718 C CA . GLU A 1 94 ? -20.624 6.938 -48.057 1.00 78.38 94 GLU A CA 1
ATOM 719 C C . GLU A 1 94 ? -20.711 7.248 -46.552 1.00 78.38 94 GLU A C 1
ATOM 721 O O . GLU A 1 94 ? -21.112 6.402 -45.755 1.00 78.38 94 GLU A O 1
ATOM 726 N N . LEU A 1 95 ? -20.394 8.481 -46.143 1.00 74.88 95 LEU A N 1
ATOM 727 C CA . LEU A 1 95 ? -20.463 8.892 -44.739 1.00 74.88 95 LEU A CA 1
ATOM 728 C C . LEU A 1 95 ? -21.896 9.054 -44.226 1.00 74.88 95 LEU A C 1
ATOM 730 O O . LEU A 1 95 ? -22.131 8.807 -43.043 1.00 74.88 95 LEU A O 1
ATOM 734 N N . VAL A 1 96 ? -22.836 9.474 -45.076 1.00 77.69 96 VAL A N 1
ATOM 735 C CA . VAL A 1 96 ? -24.262 9.560 -44.728 1.00 77.69 96 VAL A CA 1
ATOM 736 C C . VAL A 1 96 ? -24.851 8.160 -44.566 1.00 77.69 96 VAL A C 1
ATOM 738 O O . VAL A 1 96 ? -25.569 7.921 -43.599 1.00 77.69 96 VAL A O 1
ATOM 741 N N . GLU A 1 97 ? -24.499 7.220 -45.443 1.00 76.81 97 GLU A N 1
ATOM 742 C CA . GLU A 1 97 ? -24.910 5.816 -45.319 1.00 76.81 97 GLU A CA 1
ATOM 743 C C . GLU A 1 97 ? -24.260 5.125 -44.112 1.00 76.81 97 GLU A C 1
ATOM 745 O O . GLU A 1 97 ? -24.893 4.306 -43.450 1.00 76.81 97 GLU A O 1
ATOM 750 N N . SER A 1 98 ? -23.022 5.491 -43.767 1.00 72.12 98 SER A N 1
ATOM 751 C CA . SER A 1 98 ? -22.312 4.968 -42.596 1.00 72.12 98 SER A CA 1
ATOM 752 C C . SER A 1 98 ? -22.517 5.812 -41.327 1.00 72.12 98 SER A C 1
ATOM 754 O O . SER A 1 98 ? -21.660 5.788 -40.432 1.00 72.12 98 SER A O 1
ATOM 756 N N . ALA A 1 99 ? -23.568 6.635 -41.261 1.00 69.88 99 ALA A N 1
ATOM 757 C CA . ALA A 1 99 ? -23.785 7.529 -40.131 1.00 69.88 99 ALA A CA 1
ATOM 758 C C . ALA A 1 99 ? -24.021 6.716 -38.840 1.00 69.88 99 ALA A C 1
ATOM 760 O O . ALA A 1 99 ? -24.860 5.815 -38.818 1.00 69.88 99 ALA A O 1
ATOM 761 N N . PRO A 1 100 ? -23.288 6.997 -37.744 1.00 63.28 100 PRO A N 1
ATOM 762 C CA . PRO A 1 100 ? -23.495 6.295 -36.481 1.00 63.28 100 PRO A CA 1
ATOM 763 C C . PRO A 1 100 ? -24.903 6.586 -35.939 1.00 63.28 100 PRO A C 1
ATOM 765 O O . PRO A 1 100 ? -25.378 7.712 -36.076 1.00 63.28 100 PRO A O 1
ATOM 768 N N . ALA A 1 101 ? -25.527 5.615 -35.260 1.00 64.81 101 ALA A N 1
ATOM 769 C CA . ALA A 1 101 ? -26.917 5.684 -34.772 1.00 64.81 101 ALA A CA 1
ATOM 770 C C . ALA A 1 101 ? -27.266 6.974 -33.995 1.00 64.81 101 ALA A C 1
ATOM 772 O O . ALA A 1 101 ? -28.377 7.485 -34.071 1.00 64.81 101 ALA A O 1
ATOM 773 N N . SER A 1 102 ? -26.283 7.581 -33.323 1.00 60.50 102 SER A N 1
ATOM 774 C CA . SER A 1 102 ? -26.456 8.862 -32.626 1.00 60.50 102 SER A CA 1
ATOM 775 C C . SER A 1 102 ? -26.696 10.079 -33.535 1.00 60.50 102 SER A C 1
ATOM 777 O O . SER A 1 102 ? -27.002 11.151 -33.031 1.00 60.50 102 SER A O 1
ATOM 779 N N . VAL A 1 103 ? -26.448 9.974 -34.845 1.00 63.84 103 VAL A N 1
ATOM 780 C CA . VAL A 1 103 ? -26.668 11.050 -35.834 1.00 63.84 103 VAL A CA 1
ATOM 781 C C . VAL A 1 103 ? -27.937 10.801 -36.642 1.00 63.84 103 VAL A C 1
ATOM 783 O O . VAL A 1 103 ? -28.623 11.755 -36.998 1.00 63.84 103 VAL A O 1
ATOM 786 N N . THR A 1 104 ? -28.273 9.539 -36.914 1.00 60.88 104 THR A N 1
ATOM 787 C CA . THR A 1 104 ? -29.483 9.177 -37.666 1.00 60.88 104 THR A CA 1
ATOM 788 C C . THR A 1 104 ? -30.769 9.353 -36.858 1.00 60.88 104 THR A C 1
ATOM 790 O O . THR A 1 104 ? -31.847 9.245 -37.430 1.00 60.88 104 THR A O 1
ATOM 793 N N . GLY A 1 105 ? -30.677 9.676 -35.562 1.00 54.91 105 GLY A N 1
ATOM 794 C CA . GLY A 1 105 ? -31.838 9.981 -34.719 1.00 54.91 105 GLY A CA 1
ATOM 795 C C . GLY A 1 105 ? -32.759 8.784 -34.487 1.00 54.91 105 GLY A C 1
ATOM 796 O O . GLY A 1 105 ? -33.868 8.959 -33.992 1.00 54.91 105 GLY A O 1
ATOM 797 N N . ASP A 1 106 ? -32.295 7.580 -34.824 1.00 47.59 106 ASP A N 1
ATOM 798 C CA . ASP A 1 106 ? -33.004 6.321 -34.616 1.00 47.59 106 ASP A CA 1
ATOM 799 C C . ASP A 1 106 ? -32.735 5.812 -33.191 1.00 47.59 106 ASP A C 1
ATOM 801 O O . ASP A 1 106 ? -32.238 4.713 -32.972 1.00 47.59 106 ASP A O 1
ATOM 805 N N . GLU A 1 107 ? -33.005 6.666 -32.197 1.00 44.97 107 GLU A N 1
ATOM 806 C CA . GLU A 1 107 ? -33.096 6.270 -30.786 1.00 44.97 107 GLU A CA 1
ATOM 807 C C . GLU A 1 107 ? -34.531 5.801 -30.498 1.00 44.97 107 GLU A C 1
ATOM 809 O O . GLU A 1 107 ? -35.262 6.352 -29.675 1.00 44.97 107 GLU A O 1
ATOM 814 N N . GLY A 1 108 ? -34.948 4.779 -31.245 1.00 39.59 108 GLY A N 1
ATOM 815 C CA . GLY A 1 108 ? -35.948 3.819 -30.812 1.00 39.59 108 GLY A CA 1
ATOM 816 C C . GLY A 1 108 ? -35.216 2.636 -30.186 1.00 39.59 108 GLY A C 1
ATOM 817 O O . GLY A 1 108 ? -34.332 2.063 -30.808 1.00 39.59 108 GLY A O 1
ATOM 818 N N . ASP A 1 109 ? -35.617 2.277 -28.972 1.00 39.66 109 ASP A N 1
ATOM 819 C CA . ASP A 1 109 ? -35.093 1.187 -28.143 1.00 39.66 109 ASP A CA 1
ATOM 820 C C . ASP A 1 109 ? -33.810 1.486 -27.345 1.00 39.66 109 ASP A C 1
ATOM 822 O O . ASP A 1 109 ? -32.689 1.592 -27.840 1.00 39.66 109 ASP A O 1
ATOM 826 N N . LEU A 1 110 ? -34.018 1.599 -26.031 1.00 34.62 110 LEU A N 1
ATOM 827 C CA . LEU A 1 110 ? -32.984 1.691 -25.015 1.00 34.62 110 LEU A CA 1
ATOM 828 C C . LEU A 1 110 ? -32.007 0.511 -25.162 1.00 34.62 110 LEU A C 1
ATOM 830 O O . LEU A 1 110 ? -32.462 -0.638 -25.207 1.00 34.62 110 LEU A O 1
ATOM 834 N N . PRO A 1 111 ? -30.680 0.720 -25.112 1.00 42.47 111 PRO A N 1
ATOM 835 C CA . PRO A 1 111 ? -29.772 -0.381 -24.859 1.00 42.47 111 PRO A CA 1
ATOM 836 C C . PRO A 1 111 ? -29.972 -0.851 -23.417 1.00 42.47 111 PRO A C 1
ATOM 838 O O . PRO A 1 111 ? -29.499 -0.264 -22.443 1.00 42.47 111 PRO A O 1
ATOM 841 N N . GLN A 1 112 ? -30.726 -1.939 -23.317 1.00 35.94 112 GLN A N 1
ATOM 842 C CA . GLN A 1 112 ? -30.713 -2.881 -22.217 1.00 35.94 112 GLN A CA 1
ATOM 843 C C . GLN A 1 112 ? -29.273 -3.179 -21.782 1.00 35.94 112 GLN A C 1
ATOM 845 O O . GLN A 1 112 ? -28.415 -3.472 -22.610 1.00 35.94 112 GLN A O 1
ATOM 850 N N . GLY A 1 113 ? -29.059 -3.160 -20.466 1.00 31.09 113 GLY A N 1
ATOM 851 C CA . GLY A 1 113 ? -28.106 -4.014 -19.762 1.00 31.09 113 GLY A CA 1
ATOM 852 C C . GLY A 1 113 ? -26.675 -4.045 -20.298 1.00 31.09 113 GLY A C 1
ATOM 853 O O . GLY A 1 113 ? -26.320 -4.877 -21.131 1.00 31.09 113 GLY A O 1
ATOM 854 N N . VAL A 1 114 ? -25.787 -3.265 -19.680 1.00 38.62 114 VAL A N 1
ATOM 855 C CA . VAL A 1 114 ? -24.387 -3.693 -19.590 1.00 38.62 114 VAL A CA 1
ATOM 856 C C . VAL A 1 114 ? -24.325 -4.9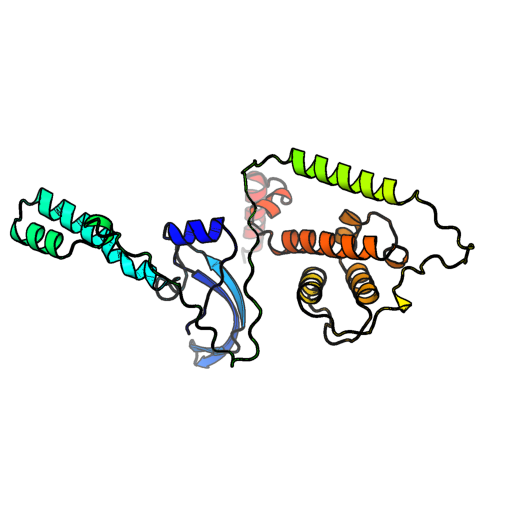02 -18.661 1.00 38.62 114 VAL A C 1
ATOM 858 O O . VAL A 1 114 ? -24.445 -4.828 -17.441 1.00 38.62 114 VAL A O 1
ATOM 861 N N . ASN A 1 115 ? -24.238 -6.052 -19.309 1.00 34.06 115 ASN A N 1
ATOM 862 C CA . ASN A 1 115 ? -24.173 -7.380 -18.730 1.00 34.06 115 ASN A CA 1
ATOM 863 C C . ASN A 1 115 ? -22.908 -7.482 -17.867 1.00 34.06 115 ASN A C 1
ATOM 865 O O . ASN A 1 115 ? -21.797 -7.573 -18.392 1.00 34.06 115 ASN A O 1
ATOM 869 N N . LEU A 1 116 ? -23.071 -7.488 -16.541 1.00 34.12 116 LEU A N 1
ATOM 870 C CA . LEU A 1 116 ? -22.063 -8.032 -15.638 1.00 34.12 116 LEU A CA 1
ATOM 871 C C . LEU A 1 116 ? -21.975 -9.540 -15.897 1.00 34.12 116 LEU A C 1
ATOM 873 O O . LEU A 1 116 ? -22.787 -10.320 -15.405 1.00 34.12 116 LEU A O 1
ATOM 877 N N . ASN A 1 117 ? -20.965 -9.967 -16.648 1.00 32.84 117 ASN A N 1
ATOM 878 C CA . ASN A 1 117 ? -20.571 -11.370 -16.707 1.00 32.84 117 ASN A CA 1
ATOM 879 C C . ASN A 1 117 ? -19.684 -11.701 -15.494 1.00 32.84 117 ASN A C 1
ATOM 881 O O . ASN A 1 117 ? -18.481 -11.914 -15.625 1.00 32.84 117 ASN A O 1
ATOM 885 N N . ILE A 1 118 ? -20.277 -11.761 -14.297 1.00 38.69 118 ILE A N 1
ATOM 886 C CA . ILE A 1 118 ? -19.651 -12.458 -13.167 1.00 38.69 118 ILE A CA 1
ATOM 887 C C . ILE A 1 118 ? -19.970 -13.940 -13.341 1.00 38.69 118 ILE A C 1
ATOM 889 O O . ILE A 1 118 ? -21.096 -14.384 -13.130 1.00 38.69 118 ILE A O 1
ATOM 893 N N . ASN A 1 119 ? -18.968 -14.714 -13.746 1.00 35.03 119 ASN A N 1
ATOM 894 C CA . ASN A 1 119 ? -19.042 -16.168 -13.737 1.00 35.03 119 ASN A CA 1
ATOM 895 C C . ASN A 1 119 ? -18.789 -16.682 -12.309 1.00 35.03 119 ASN A C 1
ATOM 897 O O . ASN A 1 119 ? -17.701 -17.161 -12.007 1.00 35.03 119 ASN A O 1
ATOM 901 N N . LEU A 1 120 ? -19.780 -16.537 -11.425 1.00 39.75 120 LEU A N 1
ATOM 902 C CA . LEU A 1 120 ? -19.894 -17.31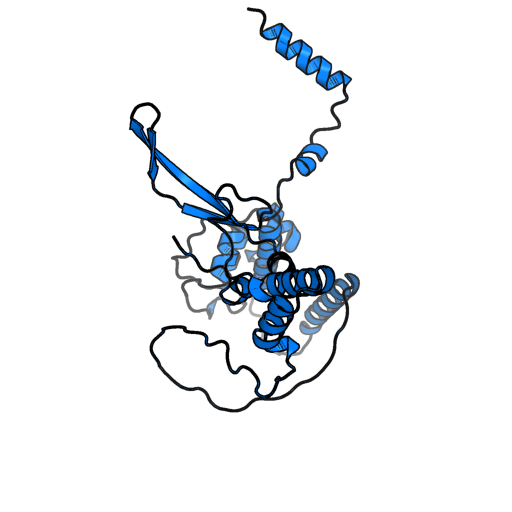7 -10.191 1.00 39.75 120 LEU A CA 1
ATOM 903 C C . LEU A 1 120 ? -21.225 -18.079 -10.241 1.00 39.75 120 LEU A C 1
ATOM 905 O O . LEU A 1 120 ? -22.284 -17.495 -10.460 1.00 39.75 120 LEU A O 1
ATOM 909 N N . SER A 1 121 ? -21.135 -19.397 -10.072 1.00 39.22 121 SER A N 1
ATOM 910 C CA . SER A 1 121 ? -22.225 -20.373 -10.133 1.00 39.22 121 SER A CA 1
ATOM 911 C C . SER A 1 121 ? -23.474 -19.976 -9.319 1.00 39.22 121 SER A C 1
ATOM 913 O O . SER A 1 121 ? -23.350 -19.368 -8.256 1.00 39.22 121 SER A O 1
ATOM 915 N N . PRO A 1 122 ? -24.686 -20.356 -9.768 1.00 33.56 122 PRO A N 1
ATOM 916 C CA . PRO A 1 122 ? -25.933 -19.760 -9.302 1.00 33.56 122 PRO A CA 1
ATOM 917 C C . PRO A 1 122 ? -26.430 -20.409 -8.007 1.00 33.56 122 PRO A C 1
ATOM 919 O O . PRO A 1 122 ? -26.778 -21.589 -8.009 1.00 33.56 122 PRO A O 1
ATOM 922 N N . GLN A 1 123 ? -26.554 -19.643 -6.919 1.00 39.78 123 GLN A N 1
A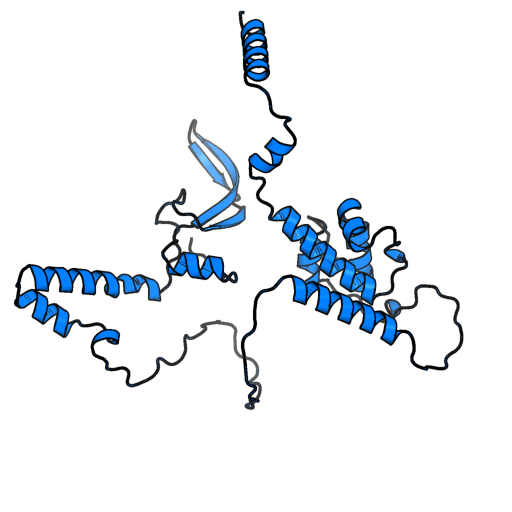TOM 923 C CA . GLN A 1 123 ? -27.438 -20.004 -5.807 1.00 39.78 123 GLN A CA 1
ATOM 924 C C . GLN A 1 123 ? -28.203 -18.787 -5.267 1.00 39.78 123 GLN A C 1
ATOM 926 O O . GLN A 1 123 ? -27.629 -17.865 -4.703 1.00 39.78 123 GLN A O 1
ATOM 931 N N . GLN A 1 124 ? -29.525 -18.915 -5.412 1.00 43.34 124 GLN A N 1
ATOM 932 C CA . GLN A 1 124 ? -30.643 -18.252 -4.732 1.00 43.34 124 GLN A CA 1
ATOM 933 C C . GLN A 1 124 ? -31.116 -16.859 -5.213 1.00 43.34 124 GLN A C 1
ATOM 935 O O . GLN A 1 124 ? -30.371 -15.886 -5.152 1.00 43.34 124 GLN A O 1
ATOM 940 N N . PRO A 1 125 ? -32.396 -16.748 -5.641 1.00 37.88 125 PRO A N 1
ATOM 941 C CA . PRO A 1 125 ? -33.023 -15.487 -6.020 1.00 37.88 125 PRO A CA 1
ATOM 942 C C . PRO A 1 125 ? -33.580 -14.762 -4.784 1.00 37.88 125 PRO A C 1
ATOM 944 O O . PRO A 1 125 ? -34.218 -15.382 -3.931 1.00 37.88 125 PRO A O 1
ATOM 947 N N . LEU A 1 126 ? -33.374 -13.445 -4.705 1.00 50.81 126 LEU A N 1
ATOM 948 C CA . LEU A 1 126 ? -34.073 -12.560 -3.768 1.00 50.81 126 LEU A CA 1
ATOM 949 C C . LEU A 1 126 ? -35.130 -11.706 -4.496 1.00 50.81 126 LEU A C 1
ATOM 951 O O . LEU A 1 126 ? -35.018 -11.508 -5.704 1.00 50.81 126 LEU A O 1
ATOM 955 N N . PRO A 1 127 ? -36.180 -11.260 -3.778 1.00 45.50 127 PRO A N 1
ATOM 956 C CA . PRO A 1 127 ? -37.504 -10.976 -4.328 1.00 45.50 127 PRO A CA 1
ATOM 957 C C . PRO A 1 127 ? -37.709 -9.533 -4.807 1.00 45.50 127 PRO A C 1
ATOM 959 O O . PRO A 1 127 ? -37.123 -8.588 -4.281 1.00 45.50 127 PRO A O 1
ATOM 962 N N . ASP A 1 128 ? -38.650 -9.390 -5.743 1.00 34.19 128 ASP A N 1
ATOM 963 C CA . ASP A 1 128 ? -39.139 -8.148 -6.343 1.00 34.19 128 ASP A CA 1
ATOM 964 C C . ASP A 1 128 ? -39.886 -7.244 -5.345 1.00 34.19 128 ASP A C 1
ATOM 966 O O . ASP A 1 128 ? -41.066 -7.471 -5.056 1.00 34.19 128 ASP A O 1
ATOM 970 N N . LYS A 1 129 ? -39.248 -6.167 -4.864 1.00 47.22 129 LYS A N 1
ATOM 971 C CA . LYS A 1 129 ? -39.945 -4.895 -4.580 1.00 47.22 129 LYS A CA 1
ATOM 972 C C . LYS A 1 129 ? -38.979 -3.733 -4.334 1.00 47.22 129 LYS A C 1
ATOM 974 O O . LYS A 1 129 ? -38.231 -3.734 -3.362 1.00 47.22 129 LYS A O 1
ATOM 979 N N . ALA A 1 130 ? -39.063 -2.709 -5.178 1.00 35.38 130 ALA A N 1
ATOM 980 C CA . ALA A 1 130 ? -38.460 -1.400 -4.945 1.00 35.38 130 ALA A CA 1
ATOM 981 C C . ALA A 1 130 ? -39.285 -0.573 -3.938 1.00 35.38 130 ALA A C 1
ATOM 983 O O . ALA A 1 130 ? -40.505 -0.755 -3.845 1.00 35.38 130 ALA A O 1
ATOM 984 N N . PRO A 1 131 ? -38.652 0.398 -3.266 1.00 44.12 131 PRO A N 1
ATOM 985 C CA . PRO A 1 131 ? -39.312 1.667 -3.004 1.00 44.12 131 PRO A CA 1
ATOM 986 C C . PRO A 1 131 ? -38.513 2.855 -3.564 1.00 44.12 131 PRO A C 1
ATOM 988 O O . PRO A 1 131 ? -37.303 2.967 -3.379 1.00 44.12 131 PRO A O 1
ATOM 991 N N . GLU A 1 132 ? -39.249 3.730 -4.249 1.00 41.03 132 GLU A N 1
ATOM 992 C CA . GLU A 1 132 ? -38.919 5.117 -4.596 1.00 41.03 132 GLU A CA 1
ATOM 993 C C . GLU A 1 132 ? -38.439 5.942 -3.394 1.00 41.03 132 GLU A C 1
ATOM 995 O O . GLU A 1 132 ? -38.966 5.758 -2.305 1.00 41.03 132 GLU A O 1
ATOM 1000 N N . MET A 1 133 ? -37.528 6.894 -3.639 1.00 37.62 133 MET A N 1
ATOM 1001 C CA . MET A 1 133 ? -37.385 8.257 -3.068 1.00 37.62 133 MET A CA 1
ATOM 1002 C C . MET A 1 133 ? -36.111 8.837 -3.743 1.00 37.62 133 MET A C 1
ATOM 1004 O O . MET A 1 133 ? -35.090 8.164 -3.733 1.00 37.62 133 MET A O 1
ATOM 1008 N N . GLY A 1 134 ? -36.009 10.000 -4.394 1.00 33.50 134 GLY A N 1
ATOM 1009 C CA . GLY A 1 134 ? -36.822 11.214 -4.418 1.00 33.50 134 GLY A CA 1
ATOM 1010 C C . GLY A 1 134 ? -36.029 12.417 -3.863 1.00 33.50 134 GLY A C 1
ATOM 1011 O O . GLY A 1 134 ? -36.106 12.629 -2.662 1.00 33.50 134 GLY A O 1
ATOM 1012 N N . GLY A 1 135 ? -35.336 13.175 -4.743 1.00 30.56 135 GLY A N 1
ATOM 1013 C CA . GLY A 1 135 ? -34.863 14.585 -4.612 1.00 30.56 135 GLY A CA 1
ATOM 1014 C C . GLY A 1 135 ? -33.777 14.904 -3.564 1.00 30.56 135 GLY A C 1
ATOM 1015 O O . GLY A 1 135 ? -33.705 14.257 -2.531 1.00 30.56 135 GLY A O 1
ATOM 1016 N N . ASP A 1 136 ? -32.896 15.902 -3.674 1.00 35.31 136 ASP A N 1
ATOM 1017 C CA . ASP A 1 136 ? -32.481 16.893 -4.688 1.00 35.31 136 ASP A CA 1
ATOM 1018 C C . ASP A 1 136 ? -31.085 17.431 -4.217 1.00 35.31 136 ASP A C 1
ATOM 1020 O O . ASP A 1 136 ? -30.681 17.138 -3.086 1.00 35.31 136 ASP A O 1
ATOM 1024 N N . PRO A 1 137 ? -30.309 18.176 -5.032 1.00 34.78 137 PRO A N 1
ATOM 1025 C CA . PRO A 1 137 ? -28.868 18.380 -4.847 1.00 34.78 137 PRO A CA 1
ATOM 1026 C C . PRO A 1 137 ? -28.513 19.616 -3.999 1.00 34.78 137 PRO A C 1
ATOM 1028 O O . PRO A 1 137 ? -29.074 20.688 -4.188 1.00 34.78 137 PRO A O 1
ATOM 1031 N N . THR A 1 138 ? -27.506 19.500 -3.131 1.00 41.88 138 THR A N 1
ATOM 1032 C CA . THR A 1 138 ? -26.824 20.621 -2.437 1.00 41.88 138 THR A CA 1
ATOM 1033 C C . THR A 1 138 ? -25.540 20.044 -1.838 1.00 41.88 138 THR A C 1
ATOM 1035 O O . THR A 1 138 ? -25.609 18.983 -1.233 1.00 41.88 138 THR A O 1
ATOM 1038 N N . GLY A 1 139 ? -24.333 20.587 -1.955 1.00 34.50 139 GLY A N 1
ATOM 1039 C CA . GLY A 1 139 ? -23.842 21.915 -2.302 1.00 34.50 139 GLY A CA 1
ATOM 1040 C C . GLY A 1 139 ? -22.569 22.083 -1.461 1.00 34.50 139 GLY A C 1
ATOM 1041 O O . GLY A 1 139 ? -22.671 22.184 -0.244 1.00 34.50 139 GLY A O 1
ATOM 1042 N N . ASP A 1 140 ? -21.393 22.005 -2.088 1.00 33.38 140 ASP A N 1
ATOM 1043 C CA . ASP A 1 140 ? -20.086 21.990 -1.413 1.00 33.38 140 ASP A CA 1
ATOM 1044 C C . ASP A 1 140 ? -19.829 23.274 -0.609 1.00 33.38 140 ASP A C 1
ATOM 1046 O O . ASP A 1 140 ? -19.723 24.372 -1.160 1.00 33.38 140 ASP A O 1
ATOM 1050 N N . SER A 1 141 ? -19.704 23.125 0.710 1.00 39.16 141 SER A N 1
ATOM 1051 C CA . SER A 1 141 ? -19.263 24.161 1.642 1.00 39.16 141 SER A CA 1
ATOM 1052 C C . SER A 1 141 ? -18.721 23.495 2.911 1.00 39.16 141 SER A C 1
ATOM 1054 O O . SER A 1 141 ? -19.458 22.858 3.666 1.00 39.16 141 SER A O 1
ATOM 1056 N N . ASP A 1 142 ? -17.421 23.657 3.166 1.00 50.59 142 ASP A N 1
ATOM 1057 C CA . ASP A 1 142 ? -16.680 23.084 4.307 1.00 50.59 142 ASP A CA 1
ATOM 1058 C C . ASP A 1 142 ? -17.244 23.458 5.698 1.00 50.59 142 ASP A C 1
ATOM 1060 O O . ASP A 1 142 ? -16.863 22.874 6.722 1.00 50.59 142 ASP A O 1
ATOM 1064 N N . ASP A 1 143 ? -18.166 24.420 5.768 1.00 52.00 143 ASP A N 1
ATOM 1065 C CA . ASP A 1 143 ? -18.807 24.844 7.013 1.00 52.00 143 ASP A CA 1
ATOM 1066 C C . ASP A 1 143 ? -19.961 23.919 7.450 1.00 52.00 143 ASP A C 1
ATOM 1068 O O . ASP A 1 143 ? -20.234 23.798 8.655 1.00 52.00 143 ASP A O 1
ATOM 1072 N N . ASP A 1 144 ? -20.568 23.168 6.525 1.00 56.56 144 ASP A N 1
ATOM 1073 C CA . ASP A 1 144 ? -21.640 22.216 6.851 1.00 56.56 144 ASP A CA 1
ATOM 1074 C C . ASP A 1 144 ? -21.101 20.952 7.528 1.00 56.56 144 ASP A C 1
ATOM 1076 O O . ASP A 1 144 ? -21.719 20.431 8.460 1.00 56.56 144 ASP A O 1
ATOM 1080 N N . LEU A 1 145 ? -19.881 20.525 7.187 1.00 59.06 145 LEU A N 1
ATOM 1081 C CA . LEU A 1 145 ? -19.206 19.416 7.870 1.00 59.06 145 LEU A CA 1
ATOM 1082 C C . LEU A 1 145 ? -18.910 19.735 9.342 1.00 59.06 145 LEU A C 1
ATOM 1084 O O . LEU A 1 145 ? -19.114 18.886 10.213 1.00 59.06 145 LEU A O 1
ATOM 1088 N N . LYS A 1 146 ? -18.492 20.968 9.664 1.00 61.97 146 LYS A N 1
ATOM 1089 C CA . LYS A 1 146 ? -18.277 21.394 11.064 1.00 61.97 146 LYS A CA 1
ATOM 1090 C C . LYS A 1 146 ? -19.588 21.493 11.836 1.00 61.97 146 LYS A C 1
ATOM 1092 O O . LYS A 1 146 ? -19.620 21.179 13.029 1.00 61.97 146 LYS A O 1
ATOM 1097 N N . THR A 1 147 ? -20.656 21.922 11.171 1.00 68.62 147 THR A N 1
ATOM 1098 C CA . THR A 1 147 ? -21.990 22.022 11.772 1.00 68.62 147 THR A CA 1
ATOM 1099 C C . THR A 1 147 ? -22.569 20.636 12.045 1.00 68.62 147 THR A C 1
ATOM 1101 O O . THR A 1 147 ? -23.047 20.390 13.154 1.00 68.62 147 THR A O 1
ATOM 1104 N N . LEU A 1 148 ? -22.424 19.694 11.108 1.00 63.16 148 LEU A N 1
ATOM 1105 C CA . LEU A 1 148 ? -22.792 18.290 11.302 1.00 63.16 148 LEU A CA 1
ATOM 1106 C C . LEU A 1 148 ? -21.956 17.616 12.393 1.00 63.16 148 LEU A C 1
ATOM 1108 O O . LEU A 1 148 ? -22.518 16.903 13.224 1.00 63.16 148 LEU A O 1
ATOM 1112 N N . LEU A 1 149 ? -20.648 17.886 12.463 1.00 68.69 149 LEU A N 1
ATOM 1113 C CA . LEU A 1 149 ? -19.784 17.341 13.512 1.00 68.69 149 LEU A CA 1
ATOM 1114 C C . LEU A 1 149 ? -20.160 17.878 14.899 1.00 68.69 149 LEU A C 1
ATOM 1116 O O . LEU A 1 149 ? -20.263 17.102 15.847 1.00 68.69 149 LEU A O 1
ATOM 1120 N N . LYS A 1 150 ? -20.443 19.183 15.028 1.00 68.56 150 LYS A N 1
ATOM 1121 C CA . LYS A 1 150 ? -20.970 19.756 16.279 1.00 68.56 150 LYS A CA 1
ATOM 1122 C C . LYS A 1 150 ? -22.336 19.178 16.630 1.00 68.56 150 LYS A C 1
ATOM 1124 O O . LYS A 1 150 ? -22.562 18.850 17.791 1.00 68.56 150 LYS A O 1
ATOM 1129 N N . ALA A 1 151 ? -23.234 19.009 15.662 1.00 68.31 151 ALA A N 1
ATOM 1130 C CA . ALA A 1 151 ? -24.550 18.421 15.899 1.00 68.31 151 ALA A CA 1
ATOM 1131 C C . ALA A 1 151 ? -24.456 16.955 16.356 1.00 68.31 151 ALA A C 1
ATOM 1133 O O . ALA A 1 151 ? -25.192 16.554 17.258 1.00 68.31 151 ALA A O 1
ATOM 1134 N N . LEU A 1 152 ? -23.528 16.176 15.791 1.00 62.41 152 LEU A N 1
ATOM 1135 C CA . LEU A 1 152 ? -23.224 14.810 16.226 1.00 62.41 152 LEU A CA 1
ATOM 1136 C C . LEU A 1 152 ? -22.624 14.782 17.633 1.00 62.41 152 LEU A C 1
ATOM 1138 O O . LEU A 1 152 ? -23.078 13.993 18.456 1.00 62.41 152 LEU A O 1
ATOM 1142 N N . LEU A 1 153 ? -21.690 15.685 17.947 1.00 67.31 153 LEU A N 1
ATOM 1143 C CA . LEU A 1 153 ? -21.099 15.790 19.284 1.00 67.31 153 LEU A CA 1
ATOM 1144 C C . LEU A 1 153 ? -22.154 16.167 20.337 1.00 67.31 153 LEU A C 1
ATOM 1146 O O . LEU A 1 153 ? -22.240 15.540 21.387 1.00 67.31 153 LEU A O 1
ATOM 1150 N N . THR A 1 154 ? -23.046 17.105 20.006 1.00 63.34 154 THR A N 1
ATOM 1151 C CA . THR A 1 154 ? -24.148 17.510 20.896 1.00 63.34 154 THR A CA 1
ATOM 1152 C C . THR A 1 154 ? -25.185 16.391 21.063 1.00 63.34 154 THR A C 1
ATOM 1154 O O . THR A 1 154 ? -25.804 16.269 22.119 1.00 63.34 154 THR A O 1
ATOM 1157 N N . LYS A 1 155 ? -25.407 15.561 20.030 1.00 61.28 155 LYS A N 1
ATOM 1158 C CA . LYS A 1 155 ? -26.270 14.370 20.125 1.00 61.28 155 LYS A CA 1
ATOM 1159 C C . LYS A 1 155 ? -25.626 13.264 20.959 1.00 61.28 155 LYS A C 1
ATOM 1161 O O . LYS A 1 155 ? -26.347 12.597 21.690 1.00 61.28 155 LYS A O 1
ATOM 1166 N N . LEU A 1 156 ? -24.304 13.110 20.902 1.00 53.12 156 LEU A N 1
ATOM 1167 C CA . LEU A 1 156 ? -23.568 12.159 21.734 1.00 53.12 156 LEU A CA 1
ATOM 1168 C C . LEU A 1 156 ? -23.592 12.572 23.216 1.00 53.12 156 LEU A C 1
ATOM 1170 O O . LEU A 1 156 ? -23.818 11.729 24.076 1.00 53.12 156 LEU A O 1
ATOM 1174 N N . GLU A 1 157 ? -23.473 13.870 23.514 1.00 49.34 157 GLU A N 1
ATOM 1175 C CA . GLU A 1 157 ? -23.608 14.404 24.880 1.00 49.34 157 GLU A CA 1
ATOM 1176 C C . GLU A 1 157 ? -25.048 14.322 25.414 1.00 49.34 157 GLU A C 1
ATOM 1178 O O . GLU A 1 157 ? -25.258 14.080 26.600 1.00 49.34 157 GLU A O 1
ATOM 1183 N N . ARG A 1 158 ? -26.061 14.470 24.549 1.00 46.34 158 ARG A N 1
ATOM 1184 C CA . ARG A 1 158 ? -27.479 14.355 24.940 1.00 46.34 158 ARG A CA 1
ATOM 1185 C C . ARG A 1 158 ? -27.973 12.919 25.102 1.00 46.34 158 ARG A C 1
ATOM 1187 O O . ARG A 1 158 ? -28.970 12.718 25.787 1.00 46.34 158 ARG A O 1
ATOM 1194 N N . ASN A 1 159 ? -27.288 11.927 24.533 1.00 42.97 159 ASN A N 1
ATOM 1195 C CA . ASN A 1 159 ? -27.644 10.515 24.709 1.00 42.97 159 ASN A CA 1
ATOM 1196 C C . ASN A 1 159 ? -27.069 9.898 26.002 1.00 42.97 159 ASN A C 1
ATOM 1198 O O . ASN A 1 159 ? -27.258 8.711 26.248 1.00 42.97 159 ASN A O 1
ATOM 1202 N N . ALA A 1 160 ? -26.400 10.706 26.835 1.00 38.69 160 ALA A N 1
ATOM 1203 C CA . ALA A 1 160 ? -25.888 10.334 28.155 1.00 38.69 160 ALA A CA 1
ATOM 1204 C C . ALA A 1 160 ? -26.832 10.736 29.312 1.00 38.69 160 ALA A C 1
ATOM 1206 O O . ALA A 1 160 ? -26.421 10.786 30.470 1.00 38.69 160 ALA A O 1
ATOM 1207 N N . THR A 1 161 ? -28.098 11.066 29.037 1.00 29.73 161 THR A N 1
ATOM 1208 C CA . THR A 1 161 ? -29.066 11.461 30.076 1.00 29.73 161 THR A CA 1
ATOM 1209 C C . THR A 1 161 ? -30.453 10.923 29.730 1.00 29.73 161 THR A C 1
ATOM 1211 O O . THR A 1 161 ? -31.285 11.618 29.156 1.00 29.73 161 THR A O 1
ATOM 1214 N N . GLY A 1 162 ? -30.686 9.647 30.032 1.00 33.06 162 GLY A N 1
ATOM 1215 C CA . GLY A 1 162 ? -31.955 8.972 29.767 1.00 33.06 162 GLY A CA 1
ATOM 1216 C C . GLY A 1 162 ? -32.058 7.656 30.526 1.00 33.06 162 GLY A C 1
ATOM 1217 O O . GLY A 1 162 ? -31.683 6.619 29.993 1.00 33.06 162 GLY A O 1
ATOM 1218 N N . ASP A 1 163 ? -32.513 7.761 31.776 1.00 29.55 163 ASP A N 1
ATOM 1219 C CA . ASP A 1 163 ? -33.240 6.761 32.571 1.00 29.55 163 ASP A CA 1
ATOM 1220 C C . ASP A 1 163 ? -33.035 5.281 32.203 1.00 29.55 163 ASP A C 1
ATOM 1222 O O . ASP A 1 163 ? -33.712 4.718 31.342 1.00 29.55 163 ASP A O 1
ATOM 1226 N N . ASN A 1 164 ? -32.157 4.613 32.950 1.00 37.97 164 ASN A N 1
ATOM 1227 C CA . ASN A 1 164 ? -32.322 3.194 33.232 1.00 37.97 164 ASN A CA 1
ATOM 1228 C C . ASN A 1 164 ? -31.761 2.892 34.624 1.00 37.97 164 ASN A C 1
ATOM 1230 O O . ASN A 1 164 ? -30.550 2.825 34.831 1.00 37.97 164 ASN A O 1
ATOM 1234 N N . ASP A 1 165 ? -32.680 2.732 35.573 1.00 32.16 165 ASP A N 1
ATOM 1235 C CA . ASP A 1 165 ? -32.453 2.165 36.895 1.00 32.16 165 ASP A CA 1
ATOM 1236 C C . ASP A 1 165 ? -31.786 0.785 36.775 1.00 32.16 165 ASP A C 1
ATOM 1238 O O . ASP A 1 165 ? -32.455 -0.222 36.542 1.00 32.16 165 ASP A O 1
ATOM 1242 N N . ASN A 1 166 ? -30.467 0.706 36.960 1.00 38.66 166 ASN A N 1
ATOM 1243 C CA . ASN A 1 166 ? -29.803 -0.508 37.428 1.00 38.66 166 ASN A CA 1
ATOM 1244 C C . ASN A 1 166 ? -28.475 -0.184 38.129 1.00 38.66 166 ASN A C 1
ATOM 1246 O O . ASN A 1 166 ? -27.744 0.723 37.753 1.00 38.66 166 ASN A O 1
ATOM 1250 N N . LYS A 1 167 ? -28.250 -0.925 39.216 1.00 41.56 167 LYS A N 1
ATOM 1251 C CA . LYS A 1 167 ? -27.267 -0.755 40.300 1.00 41.56 167 LYS A CA 1
ATOM 1252 C C . LYS A 1 167 ? -25.821 -0.447 39.864 1.00 41.56 167 LYS A C 1
ATOM 1254 O O . LYS A 1 167 ? -25.409 -0.879 38.793 1.00 41.56 167 LYS A O 1
ATOM 1259 N N . PRO A 1 168 ? -25.027 0.210 40.736 1.00 35.25 168 PRO A N 1
ATOM 1260 C CA . PRO A 1 168 ? -23.628 0.495 40.459 1.00 35.25 168 PRO A CA 1
ATOM 1261 C C . PRO A 1 168 ? -22.825 -0.802 40.586 1.00 35.25 168 PRO A C 1
ATOM 1263 O O . PRO A 1 168 ? -22.710 -1.345 41.684 1.00 35.25 168 PRO A O 1
ATOM 1266 N N . ASP A 1 169 ? -22.296 -1.297 39.470 1.00 37.84 169 ASP A N 1
ATOM 1267 C CA . ASP A 1 169 ? -21.226 -2.291 39.479 1.00 37.84 169 ASP A CA 1
ATOM 1268 C C . ASP A 1 169 ? -19.914 -1.570 39.150 1.00 37.84 169 ASP A C 1
ATOM 1270 O O . ASP A 1 169 ? -19.754 -0.958 38.090 1.00 37.84 169 ASP A O 1
ATOM 1274 N N . ASP A 1 170 ? -18.994 -1.601 40.111 1.00 36.03 170 ASP A N 1
ATOM 1275 C CA . ASP A 1 170 ? -17.630 -1.093 40.009 1.00 36.03 170 ASP A CA 1
ATOM 1276 C C . ASP A 1 170 ? -16.845 -1.942 38.993 1.00 36.03 170 ASP A C 1
ATOM 1278 O O . ASP A 1 170 ? -16.170 -2.903 39.351 1.00 36.03 170 ASP A O 1
ATOM 1282 N N . ASN A 1 171 ? -16.919 -1.600 37.705 1.00 40.75 171 ASN A N 1
ATOM 1283 C CA . ASN A 1 171 ? -15.962 -2.083 36.708 1.00 40.75 171 ASN A CA 1
ATOM 1284 C C . ASN A 1 171 ? -15.785 -1.043 35.588 1.00 40.75 171 ASN A C 1
ATOM 1286 O O . ASN A 1 171 ? -16.661 -0.895 34.733 1.00 40.75 171 ASN A O 1
ATOM 1290 N N . PRO A 1 172 ? -14.657 -0.308 35.536 1.00 41.59 172 PRO A N 1
ATOM 1291 C CA . PRO A 1 172 ? -14.507 0.865 34.673 1.00 41.59 172 PRO A CA 1
ATOM 1292 C C . PRO A 1 172 ? -14.198 0.513 33.202 1.00 41.59 172 PRO A C 1
ATOM 1294 O O . PRO A 1 172 ? -13.387 1.181 32.563 1.00 41.59 172 PRO A O 1
ATOM 1297 N N . THR A 1 173 ? -14.763 -0.572 32.656 1.00 47.78 173 THR A N 1
ATOM 1298 C CA . THR A 1 173 ? -14.518 -1.016 31.261 1.00 47.78 173 THR A CA 1
ATOM 1299 C C . THR A 1 173 ? -15.555 -2.007 30.697 1.00 47.78 173 THR A C 1
ATOM 1301 O O . THR A 1 173 ? -15.338 -2.559 29.623 1.00 47.78 173 THR A O 1
ATOM 1304 N N . GLY A 1 174 ? -16.687 -2.236 31.376 1.00 43.44 174 GLY A N 1
ATOM 1305 C CA . GLY A 1 174 ? -17.674 -3.281 31.039 1.00 43.44 174 GLY A CA 1
ATOM 1306 C C . GLY A 1 174 ? -18.593 -2.989 29.843 1.00 43.44 174 GLY A C 1
ATOM 1307 O O . GLY A 1 174 ? -19.803 -3.167 29.946 1.00 43.44 174 GLY A O 1
ATOM 1308 N N . ASP A 1 175 ? -18.051 -2.527 28.718 1.00 54.88 175 ASP A N 1
ATOM 1309 C CA . ASP A 1 175 ? -18.822 -2.168 27.521 1.00 54.88 175 ASP A CA 1
ATOM 1310 C C . ASP A 1 175 ? -18.850 -3.334 26.517 1.00 54.88 175 ASP A C 1
ATOM 1312 O O . ASP A 1 175 ? -18.174 -3.310 25.495 1.0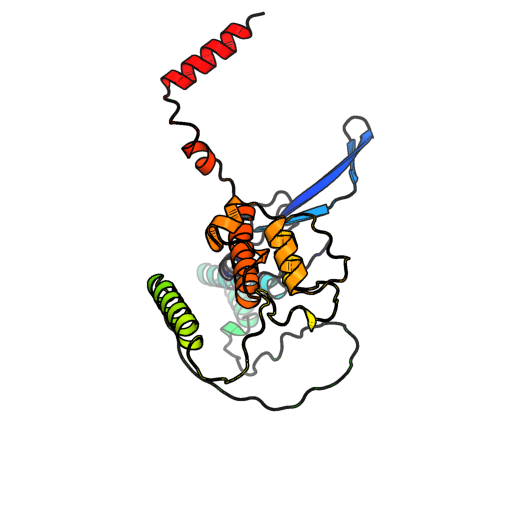0 54.88 175 ASP A O 1
ATOM 1316 N N . GLY A 1 176 ? -19.573 -4.412 26.842 1.00 56.19 176 GLY A N 1
ATOM 1317 C CA . GLY A 1 176 ? -19.971 -5.482 25.907 1.00 56.19 176 GLY A CA 1
ATOM 1318 C C . GLY A 1 176 ? -18.871 -6.295 25.201 1.00 56.19 176 GLY A C 1
ATOM 1319 O O . GLY A 1 176 ? -19.210 -7.240 24.492 1.00 56.19 176 GLY A O 1
ATOM 1320 N N . GLU A 1 177 ? -17.585 -5.986 25.392 1.00 58.72 177 GLU A N 1
ATOM 1321 C CA . GLU A 1 177 ? -16.453 -6.712 24.790 1.00 58.72 177 GLU A CA 1
ATOM 1322 C C . GLU A 1 177 ? -16.460 -8.191 25.185 1.00 58.72 177 GLU A C 1
ATOM 1324 O O . GLU A 1 177 ? -16.053 -9.063 24.419 1.00 58.72 177 GLU A O 1
ATOM 1329 N N . ASP A 1 178 ? -16.975 -8.502 26.373 1.00 60.34 178 ASP A N 1
ATOM 1330 C CA . ASP A 1 178 ? -17.067 -9.872 26.862 1.00 60.34 178 ASP A CA 1
ATOM 1331 C C . ASP A 1 178 ? -18.041 -10.750 26.071 1.00 60.34 178 ASP A C 1
ATOM 1333 O O . ASP A 1 178 ? -17.811 -11.954 25.975 1.00 60.34 178 ASP A O 1
ATOM 1337 N N . ASN A 1 179 ? -19.023 -10.142 25.403 1.00 65.31 179 ASN A N 1
ATOM 1338 C CA . ASN A 1 179 ? -20.034 -10.831 24.599 1.00 65.31 179 ASN A CA 1
ATOM 1339 C C . ASN A 1 179 ? -19.660 -10.952 23.111 1.00 65.31 179 ASN A C 1
ATOM 1341 O O . ASN A 1 179 ? -20.457 -11.456 22.323 1.00 65.31 179 ASN A O 1
ATOM 1345 N N . GLU A 1 180 ? -18.489 -10.461 22.698 1.00 73.69 180 GLU A N 1
ATOM 1346 C CA . GLU A 1 180 ? -18.029 -10.580 21.313 1.00 73.69 180 GLU A CA 1
ATOM 1347 C C . GLU A 1 180 ? -17.420 -11.957 21.048 1.00 73.69 180 GLU A C 1
ATOM 1349 O O . GLU A 1 180 ? -16.562 -12.429 21.798 1.00 73.69 180 GLU A O 1
ATOM 1354 N N . GLU A 1 181 ? -17.829 -12.583 19.946 1.00 77.00 181 GLU A N 1
ATOM 1355 C CA . GLU A 1 181 ? -17.201 -13.811 19.470 1.00 77.00 181 GLU A CA 1
ATOM 1356 C C . GLU A 1 181 ? -15.819 -13.519 18.871 1.00 77.00 181 GLU A C 1
ATOM 1358 O O . GLU A 1 181 ? -15.593 -12.504 18.205 1.00 77.00 181 GLU A O 1
ATOM 1363 N N . GLU A 1 182 ? -14.875 -14.432 19.096 1.00 79.75 182 GLU A N 1
ATOM 1364 C CA . GLU A 1 182 ? -13.556 -14.360 18.478 1.00 79.75 182 GLU A CA 1
ATOM 1365 C C . GLU A 1 182 ? -13.663 -14.682 16.987 1.00 79.75 182 GLU A C 1
ATOM 1367 O O . GLU A 1 182 ? -13.835 -15.832 16.574 1.00 79.75 182 GLU A O 1
ATOM 1372 N N . THR A 1 183 ? -13.522 -13.649 16.165 1.00 80.94 183 THR A N 1
ATOM 1373 C CA . THR A 1 183 ? -13.573 -13.774 14.707 1.00 80.94 183 THR A CA 1
ATOM 1374 C C . THR A 1 183 ? -12.219 -13.447 14.099 1.00 80.94 183 THR A C 1
ATOM 1376 O O . THR A 1 183 ? -11.426 -12.698 14.670 1.00 80.94 183 THR A O 1
ATOM 1379 N N . THR A 1 184 ? -11.938 -14.018 12.930 1.00 81.44 184 THR A N 1
ATOM 1380 C CA . THR A 1 184 ? -10.825 -13.550 12.103 1.00 81.44 184 THR A CA 1
ATOM 1381 C C . THR A 1 184 ? -11.221 -12.207 11.498 1.00 81.44 184 THR A C 1
ATOM 1383 O O . THR A 1 184 ? -12.272 -12.092 10.863 1.00 81.44 184 THR A O 1
ATOM 1386 N N . ILE A 1 185 ? -10.390 -11.189 11.706 1.00 81.25 185 ILE A N 1
ATOM 1387 C CA . ILE A 1 185 ? -10.669 -9.834 11.234 1.00 81.25 185 ILE A CA 1
ATOM 1388 C C . ILE A 1 185 ? -10.521 -9.800 9.712 1.00 81.25 185 ILE A C 1
ATOM 1390 O O . ILE A 1 185 ? -9.455 -10.081 9.173 1.00 81.25 185 ILE A O 1
ATOM 1394 N N . THR A 1 186 ? -11.606 -9.475 9.011 1.00 80.75 186 THR A N 1
ATOM 1395 C CA . THR A 1 186 ? -11.677 -9.480 7.542 1.00 80.75 186 THR A CA 1
ATOM 1396 C C . THR A 1 186 ? -12.380 -8.227 7.019 1.00 80.75 186 THR A C 1
ATOM 1398 O O . THR A 1 186 ? -13.069 -7.527 7.761 1.00 80.75 186 THR A O 1
ATOM 1401 N N . GLY A 1 187 ? -12.192 -7.926 5.731 1.00 86.44 187 GLY A N 1
ATOM 1402 C CA . GLY A 1 187 ? -12.827 -6.785 5.065 1.00 86.44 187 GLY A CA 1
ATOM 1403 C C . GLY A 1 187 ? -12.248 -5.436 5.496 1.00 86.44 187 GLY A C 1
ATOM 1404 O O . GLY A 1 187 ? -11.031 -5.269 5.598 1.00 86.44 187 GLY A O 1
ATOM 1405 N N . ASP A 1 188 ? -13.126 -4.466 5.750 1.00 85.75 188 ASP A N 1
ATOM 1406 C CA . ASP A 1 188 ? -12.746 -3.071 6.003 1.00 85.75 188 ASP A CA 1
ATOM 1407 C C . ASP A 1 188 ? -11.873 -2.890 7.249 1.00 85.75 188 ASP A C 1
ATOM 1409 O O . ASP A 1 188 ? -10.989 -2.035 7.268 1.00 85.75 188 ASP A O 1
ATOM 1413 N N . SER A 1 189 ? -12.103 -3.678 8.301 1.00 86.38 189 SER A N 1
ATOM 1414 C CA . SER A 1 189 ? -11.319 -3.609 9.539 1.00 86.38 189 SER A CA 1
ATOM 1415 C C . SER A 1 189 ? -9.896 -4.126 9.342 1.00 86.38 189 SER A C 1
ATOM 1417 O O . SER A 1 189 ? -8.965 -3.533 9.883 1.00 86.38 189 SER A O 1
ATOM 1419 N N . ALA A 1 190 ? -9.719 -5.172 8.531 1.00 88.31 190 ALA A N 1
ATOM 1420 C CA . ALA A 1 190 ? -8.408 -5.705 8.177 1.00 88.31 190 ALA A CA 1
ATOM 1421 C C . ALA A 1 190 ? -7.600 -4.684 7.367 1.00 88.31 190 ALA A C 1
ATOM 1423 O O . ALA A 1 190 ? -6.479 -4.341 7.738 1.00 88.31 190 ALA A O 1
ATOM 1424 N N . TRP A 1 191 ? -8.214 -4.119 6.326 1.00 89.50 191 TRP A N 1
ATOM 1425 C CA . TRP A 1 191 ? -7.561 -3.112 5.494 1.00 89.50 191 TRP A CA 1
ATOM 1426 C C . TRP A 1 191 ? -7.238 -1.829 6.274 1.00 89.50 191 TRP A C 1
ATOM 1428 O O . TRP A 1 191 ? -6.130 -1.307 6.191 1.00 89.50 191 TRP A O 1
ATOM 1438 N N . ARG A 1 192 ? -8.167 -1.327 7.099 1.00 92.00 192 ARG A N 1
ATOM 1439 C CA . ARG A 1 192 ? -7.904 -0.158 7.956 1.00 92.00 192 ARG A CA 1
ATOM 1440 C C . ARG A 1 192 ? -6.769 -0.411 8.942 1.00 92.00 192 ARG A C 1
ATOM 1442 O O . ARG A 1 192 ? -5.976 0.495 9.181 1.00 92.00 192 ARG A O 1
ATOM 1449 N N . ALA A 1 193 ? -6.683 -1.615 9.502 1.00 91.19 193 ALA A N 1
ATOM 1450 C CA . ALA A 1 193 ? -5.597 -1.973 10.401 1.00 91.19 193 ALA A CA 1
ATOM 1451 C C . ALA A 1 193 ? -4.242 -1.981 9.687 1.00 91.19 193 ALA A C 1
ATOM 1453 O O . ALA A 1 193 ? -3.293 -1.409 10.213 1.00 91.19 193 ALA A O 1
ATOM 1454 N N . GLU A 1 194 ? -4.178 -2.538 8.478 1.00 89.69 194 GLU A N 1
ATOM 1455 C CA . GLU A 1 194 ? -2.977 -2.530 7.635 1.00 89.69 194 GLU A CA 1
ATOM 1456 C C . GLU A 1 194 ? -2.537 -1.106 7.258 1.00 89.69 194 GLU A C 1
ATOM 1458 O O . GLU A 1 194 ? -1.348 -0.794 7.255 1.00 89.69 194 GLU A O 1
ATOM 1463 N N . VAL A 1 195 ? -3.492 -0.206 7.011 1.00 90.25 195 VAL A N 1
ATOM 1464 C CA . VAL A 1 195 ? -3.209 1.211 6.744 1.00 90.25 195 VAL A CA 1
ATOM 1465 C C . VAL A 1 195 ? -2.618 1.922 7.968 1.00 90.25 195 VAL A C 1
ATOM 1467 O O . VAL A 1 195 ? -1.729 2.762 7.810 1.00 90.25 195 VAL A O 1
ATOM 1470 N N . ILE A 1 196 ? -3.118 1.628 9.175 1.00 90.81 196 ILE A N 1
ATOM 1471 C CA . ILE A 1 196 ? -2.640 2.246 10.424 1.00 90.81 196 ILE A CA 1
ATOM 1472 C C . ILE A 1 196 ? -1.274 1.674 10.827 1.00 90.81 196 ILE A C 1
ATOM 1474 O O . ILE A 1 196 ? -0.368 2.432 11.180 1.00 90.81 196 ILE A O 1
ATOM 1478 N N . VAL A 1 197 ? -1.140 0.346 10.799 1.00 89.69 197 VAL A N 1
ATOM 1479 C CA . VAL A 1 197 ? 0.068 -0.396 11.175 1.00 89.69 197 VAL A CA 1
ATOM 1480 C C . VAL A 1 197 ? 0.415 -1.371 10.046 1.00 89.69 197 VAL A C 1
ATOM 1482 O O . VAL A 1 197 ? -0.111 -2.487 10.009 1.00 89.69 197 VAL A O 1
ATOM 1485 N N . PRO A 1 198 ? 1.319 -0.978 9.132 1.00 86.31 198 PRO A N 1
ATOM 1486 C CA . PRO A 1 198 ? 1.774 -1.861 8.066 1.00 86.31 198 PRO A CA 1
ATOM 1487 C C . PRO A 1 198 ? 2.397 -3.144 8.633 1.00 86.31 198 PRO A C 1
ATOM 1489 O O . PRO A 1 198 ? 3.268 -3.081 9.501 1.00 86.31 198 PRO A O 1
ATOM 1492 N N . GLY A 1 199 ? 1.962 -4.306 8.135 1.00 85.44 199 GLY A N 1
ATOM 1493 C CA . GLY A 1 199 ? 2.478 -5.616 8.557 1.00 85.44 199 GLY A CA 1
ATOM 1494 C C . GLY A 1 199 ? 1.842 -6.205 9.823 1.00 85.44 199 GLY A C 1
ATOM 1495 O O . GLY A 1 199 ? 2.427 -7.098 10.435 1.00 85.44 199 GLY A O 1
ATOM 1496 N N . ILE A 1 200 ? 0.668 -5.721 10.239 1.00 87.38 200 ILE A N 1
ATOM 1497 C CA . ILE A 1 200 ? -0.084 -6.321 11.348 1.00 87.38 200 ILE A CA 1
ATOM 1498 C C . ILE A 1 200 ? -0.550 -7.753 11.024 1.00 87.38 200 ILE A C 1
ATOM 1500 O O . ILE A 1 200 ? -0.963 -8.059 9.908 1.00 87.38 200 ILE A O 1
ATOM 1504 N N . ASP A 1 201 ? -0.496 -8.642 12.016 1.00 86.00 201 ASP A N 1
ATOM 1505 C CA . ASP A 1 201 ? -0.912 -10.040 11.872 1.00 86.00 201 ASP A CA 1
ATOM 1506 C C . ASP A 1 201 ? -2.445 -10.173 11.930 1.00 86.00 201 ASP A C 1
ATOM 1508 O O . ASP A 1 201 ? -3.053 -10.108 12.998 1.00 86.00 201 ASP A O 1
ATOM 1512 N N . LEU A 1 202 ? -3.065 -10.374 10.765 1.00 86.19 202 LEU A N 1
ATOM 1513 C CA . LEU A 1 202 ? -4.518 -10.519 10.596 1.00 86.19 202 LEU A CA 1
ATOM 1514 C C . LEU A 1 202 ? -5.017 -11.965 10.763 1.00 86.19 202 LEU A C 1
ATOM 1516 O O . LEU A 1 202 ? -6.220 -12.218 10.713 1.00 86.19 202 LEU A O 1
ATOM 1520 N N . SER A 1 203 ? -4.115 -12.935 10.943 1.00 82.12 203 SER A N 1
ATOM 1521 C CA . SER A 1 203 ? -4.484 -14.356 11.019 1.00 82.12 203 SER A CA 1
ATOM 1522 C C . SER A 1 203 ? -5.101 -14.751 12.365 1.00 82.12 203 SER A C 1
ATOM 1524 O O . SER A 1 203 ? -5.758 -15.790 12.483 1.00 82.12 203 SER A O 1
ATOM 1526 N N . ARG A 1 204 ? -4.906 -13.915 13.390 1.00 83.00 204 ARG A N 1
ATOM 1527 C CA . ARG A 1 204 ? -5.327 -14.188 14.764 1.00 83.00 204 ARG A CA 1
ATOM 1528 C C . ARG A 1 204 ? -6.831 -14.011 14.920 1.00 83.00 204 ARG A C 1
ATOM 1530 O O . ARG A 1 204 ? -7.414 -13.021 14.483 1.00 83.00 204 ARG A O 1
ATOM 1537 N N . LYS A 1 205 ? -7.456 -14.978 15.590 1.00 85.19 205 LYS A N 1
ATOM 1538 C CA . LYS A 1 205 ? -8.834 -14.847 16.061 1.00 85.19 205 LYS A CA 1
ATOM 1539 C C . LYS A 1 205 ? -8.823 -14.055 17.349 1.00 85.19 205 LYS A C 1
ATOM 1541 O O . LYS A 1 205 ? -8.115 -14.415 18.285 1.00 85.19 205 LYS A O 1
ATOM 1546 N N . MET A 1 206 ? -9.592 -12.981 17.379 1.00 86.00 206 MET A N 1
ATOM 1547 C CA . MET A 1 206 ? -9.760 -12.181 18.577 1.00 86.00 206 MET A CA 1
ATOM 1548 C C . MET A 1 206 ? -11.037 -11.360 18.491 1.00 86.00 206 MET A C 1
ATOM 1550 O O . MET A 1 206 ? -11.682 -11.265 17.444 1.00 86.00 206 MET A O 1
ATOM 1554 N N . LYS A 1 207 ? -11.408 -10.770 19.619 1.00 88.00 207 LYS A N 1
ATOM 1555 C CA . LYS A 1 207 ? -12.575 -9.901 19.708 1.00 88.00 207 LYS A CA 1
ATOM 1556 C C . LYS A 1 207 ? -12.340 -8.631 18.882 1.00 88.00 207 LYS A C 1
ATOM 1558 O O . LYS A 1 207 ? -11.284 -8.009 19.047 1.00 88.00 207 LYS A O 1
ATOM 1563 N N . PRO A 1 208 ? -13.281 -8.220 18.014 1.00 86.81 208 PRO A N 1
ATOM 1564 C CA . PRO A 1 208 ? -13.124 -7.042 17.164 1.00 86.81 208 PRO A CA 1
ATOM 1565 C C . PRO A 1 208 ? -12.736 -5.774 17.927 1.00 86.81 208 PRO A C 1
ATOM 1567 O O . PRO A 1 208 ? -11.875 -5.022 17.465 1.00 86.81 208 PRO A O 1
ATOM 1570 N N . THR A 1 209 ? -13.325 -5.538 19.102 1.00 88.00 209 THR A N 1
ATOM 1571 C CA . THR A 1 209 ? -13.003 -4.344 19.894 1.00 88.00 209 THR A CA 1
ATOM 1572 C C . THR A 1 209 ? -11.592 -4.429 20.483 1.00 88.00 209 THR A C 1
ATOM 1574 O O . THR A 1 209 ? -10.826 -3.467 20.391 1.00 88.00 209 THR A O 1
ATOM 1577 N N . ALA A 1 210 ? -11.190 -5.602 20.984 1.00 88.62 210 ALA A N 1
ATOM 1578 C CA . ALA A 1 210 ? -9.835 -5.835 21.484 1.00 88.62 210 ALA A CA 1
ATOM 1579 C C . ALA A 1 210 ? -8.773 -5.666 20.382 1.00 88.62 210 ALA A C 1
ATOM 1581 O O . ALA A 1 210 ? -7.755 -5.013 20.610 1.00 88.62 210 ALA A O 1
ATOM 1582 N N . PHE A 1 211 ? -9.044 -6.166 19.170 1.00 91.31 211 PHE A N 1
ATOM 1583 C CA . PHE A 1 211 ? -8.177 -5.962 18.007 1.00 91.31 211 PHE A CA 1
ATOM 1584 C C . PHE A 1 211 ? -7.972 -4.479 17.704 1.00 91.31 211 PHE A C 1
ATOM 1586 O O . PHE A 1 211 ? -6.840 -4.021 17.582 1.00 91.31 211 PHE A O 1
ATOM 1593 N N . LYS A 1 212 ? -9.055 -3.694 17.627 1.00 91.56 212 LYS A N 1
ATOM 1594 C CA . LYS A 1 212 ? -8.958 -2.253 17.342 1.00 91.56 212 LYS A CA 1
ATOM 1595 C C . LYS A 1 212 ? -8.154 -1.517 18.410 1.00 91.56 212 LYS A C 1
ATOM 1597 O O . LYS A 1 212 ? -7.360 -0.642 18.067 1.00 91.56 212 LYS A O 1
ATOM 1602 N N . ARG A 1 213 ? -8.303 -1.888 19.689 1.00 91.62 213 ARG A N 1
ATOM 1603 C CA . ARG A 1 213 ? -7.468 -1.347 20.776 1.00 91.62 213 ARG A CA 1
ATOM 1604 C C . ARG A 1 213 ? -5.995 -1.704 20.592 1.00 91.62 213 ARG A C 1
ATOM 1606 O O . ARG A 1 213 ? -5.149 -0.840 20.804 1.00 91.62 213 ARG A O 1
ATOM 1613 N N . GLU A 1 214 ? -5.680 -2.935 20.195 1.00 90.69 214 GLU A N 1
ATOM 1614 C CA . GLU A 1 214 ? -4.304 -3.367 19.922 1.00 90.69 214 GLU A CA 1
ATOM 1615 C C . GLU A 1 214 ? -3.693 -2.620 18.730 1.00 90.69 214 GLU A C 1
ATOM 1617 O O . GLU A 1 214 ? -2.568 -2.124 18.829 1.00 90.69 214 GLU A O 1
ATOM 1622 N N . VAL A 1 215 ? -4.446 -2.454 17.640 1.00 91.94 215 VAL A N 1
ATOM 1623 C CA . VAL A 1 215 ? -4.006 -1.680 16.468 1.00 91.94 215 VAL A CA 1
ATOM 1624 C C . VAL A 1 215 ? -3.720 -0.234 16.866 1.00 91.94 215 VAL A C 1
ATOM 1626 O O . VAL A 1 215 ? -2.652 0.296 16.582 1.00 91.94 215 VAL A O 1
ATOM 1629 N N . LEU A 1 216 ? -4.642 0.407 17.587 1.00 91.38 216 LEU A N 1
ATOM 1630 C CA . LEU A 1 216 ? -4.463 1.780 18.058 1.00 91.38 216 LEU A CA 1
ATOM 1631 C C . LEU A 1 216 ? -3.310 1.913 19.068 1.00 91.38 216 LEU A C 1
ATOM 1633 O O . LEU A 1 216 ? -2.637 2.938 19.093 1.00 91.38 216 LEU A O 1
ATOM 1637 N N . ALA A 1 217 ? -3.051 0.893 19.888 1.00 90.31 217 ALA A N 1
ATOM 1638 C CA . ALA A 1 217 ? -1.939 0.896 20.839 1.00 90.31 217 ALA A CA 1
ATOM 1639 C C . ALA A 1 217 ? -0.569 0.660 20.177 1.00 90.31 217 ALA A C 1
ATOM 1641 O O . ALA A 1 217 ? 0.441 1.137 20.698 1.00 90.31 217 ALA A O 1
ATOM 1642 N N . SER A 1 218 ? -0.531 -0.078 19.063 1.00 89.75 218 SER A N 1
ATOM 1643 C CA . SER A 1 218 ? 0.681 -0.345 18.272 1.00 89.75 218 SER A CA 1
ATOM 1644 C C . SER A 1 218 ? 0.971 0.728 17.216 1.00 89.75 218 SER A C 1
ATOM 1646 O O . SER A 1 218 ? 2.102 0.823 16.739 1.00 89.75 218 SER A O 1
ATOM 1648 N N . ALA A 1 219 ? -0.014 1.564 16.891 1.00 88.81 219 ALA A N 1
ATOM 1649 C CA . ALA A 1 219 ? 0.117 2.677 15.962 1.00 88.81 219 ALA A CA 1
ATOM 1650 C C . ALA A 1 219 ? 1.083 3.779 16.435 1.00 88.81 219 ALA A C 1
ATOM 1652 O O . ALA A 1 219 ? 1.457 3.890 17.606 1.00 88.81 219 ALA A O 1
ATOM 1653 N N . ASP A 1 220 ? 1.453 4.661 15.500 1.00 86.44 220 ASP A N 1
ATOM 1654 C CA . ASP A 1 220 ? 2.223 5.868 15.799 1.00 86.44 220 ASP A CA 1
ATOM 1655 C C . ASP A 1 220 ? 1.466 6.743 16.814 1.00 86.44 220 ASP A C 1
ATOM 1657 O O . ASP A 1 220 ? 0.384 7.271 16.541 1.00 86.44 220 ASP A O 1
ATOM 1661 N N . LYS A 1 221 ? 2.065 6.937 17.994 1.00 87.25 221 LYS A N 1
ATOM 1662 C CA . LYS A 1 221 ? 1.483 7.730 19.087 1.00 87.25 221 LYS A CA 1
ATOM 1663 C C . LYS A 1 221 ? 1.111 9.143 18.647 1.00 87.25 221 LYS A C 1
ATOM 1665 O O . LYS A 1 221 ? 0.151 9.699 19.169 1.00 87.25 221 LYS A O 1
ATOM 1670 N N . THR A 1 222 ? 1.857 9.735 17.713 1.00 87.62 222 THR A N 1
ATOM 1671 C CA . THR A 1 222 ? 1.566 11.086 17.213 1.00 87.62 222 THR A CA 1
ATOM 1672 C C . THR A 1 222 ? 0.264 11.125 16.423 1.00 87.62 222 THR A C 1
ATOM 1674 O O . THR A 1 222 ? -0.535 12.038 16.614 1.00 87.62 222 THR A O 1
ATOM 1677 N N . LEU A 1 223 ? 0.021 10.101 15.606 1.00 87.31 223 LEU A N 1
ATOM 1678 C CA . LEU A 1 223 ? -1.180 9.937 14.795 1.00 87.31 223 LEU A CA 1
ATOM 1679 C C . LEU A 1 223 ? -2.411 9.707 15.678 1.00 87.31 223 LEU A C 1
ATOM 1681 O O . LEU A 1 223 ? -3.430 10.375 15.534 1.00 87.31 223 LEU A O 1
ATOM 1685 N N . VAL A 1 224 ? -2.295 8.797 16.644 1.00 89.00 224 VAL A N 1
ATOM 1686 C CA . VAL A 1 224 ? -3.383 8.480 17.578 1.00 89.00 224 VAL A CA 1
ATOM 1687 C C . VAL A 1 224 ? -3.732 9.689 18.443 1.00 89.00 224 VAL A C 1
ATOM 1689 O O . VAL A 1 224 ? -4.908 10.009 18.614 1.00 89.00 224 VAL A O 1
ATOM 1692 N N . ARG A 1 225 ? -2.720 10.412 18.940 1.00 88.94 225 ARG A N 1
ATOM 1693 C CA . ARG A 1 225 ? -2.901 11.604 19.780 1.00 88.94 225 ARG A CA 1
ATOM 1694 C C . ARG A 1 225 ? -3.614 12.744 19.053 1.00 88.94 225 ARG A C 1
ATOM 1696 O O . ARG A 1 225 ? -4.310 13.515 19.702 1.00 88.94 225 ARG A O 1
ATOM 1703 N N . GLN A 1 226 ? -3.489 12.852 17.728 1.00 87.75 226 GLN A N 1
ATOM 1704 C CA . GLN A 1 226 ? -4.239 13.849 16.948 1.00 87.75 226 GLN A CA 1
ATOM 1705 C C . GLN A 1 226 ? -5.756 13.629 17.003 1.00 87.75 226 GLN A C 1
ATOM 1707 O O . GLN A 1 226 ? -6.507 14.592 16.880 1.00 87.75 226 GLN A O 1
ATOM 1712 N N . ILE A 1 227 ? -6.197 12.385 17.196 1.00 88.88 227 ILE A N 1
ATOM 1713 C CA . ILE A 1 227 ? -7.615 12.012 17.223 1.00 88.88 227 ILE A CA 1
ATOM 1714 C C . ILE A 1 227 ? -8.130 11.869 18.656 1.00 88.88 227 ILE A C 1
ATOM 1716 O O . ILE A 1 227 ? -9.173 12.413 19.003 1.00 88.88 227 ILE A O 1
ATOM 1720 N N . VAL A 1 228 ? -7.402 11.125 19.488 1.00 86.94 228 VAL A N 1
ATOM 1721 C CA . VAL A 1 228 ? -7.834 10.710 20.833 1.00 86.94 228 VAL A CA 1
ATOM 1722 C C . VAL A 1 228 ? -7.298 11.646 21.927 1.00 86.94 228 VAL A C 1
ATOM 1724 O O . VAL A 1 228 ? -7.721 11.580 23.082 1.00 86.94 228 VAL A O 1
ATOM 1727 N N . GLY A 1 229 ? -6.380 12.553 21.585 1.00 87.75 229 GLY A N 1
ATOM 1728 C CA . GLY A 1 229 ? -5.698 13.394 22.562 1.00 87.75 229 GLY A CA 1
ATOM 1729 C C . GLY A 1 229 ? -4.847 12.560 23.521 1.00 87.75 229 GLY A C 1
ATOM 1730 O O . GLY A 1 229 ? -4.219 11.579 23.125 1.00 87.75 229 GLY A O 1
ATOM 1731 N N . ASP A 1 230 ? -4.839 12.957 24.792 1.00 85.31 230 ASP A N 1
ATOM 1732 C CA . ASP A 1 230 ? -4.105 12.272 25.864 1.00 85.31 230 ASP A CA 1
ATOM 1733 C C . ASP A 1 230 ? -4.924 11.150 26.539 1.00 85.31 230 ASP A C 1
ATOM 1735 O O . ASP A 1 230 ? -4.529 10.640 27.589 1.00 85.31 230 ASP A O 1
ATOM 1739 N N . ALA A 1 231 ? -6.075 10.763 25.971 1.00 84.75 231 ALA A N 1
ATOM 1740 C CA . ALA A 1 231 ? -6.910 9.712 26.542 1.00 84.75 231 ALA A CA 1
ATOM 1741 C C . ALA A 1 231 ? -6.287 8.315 26.358 1.00 84.75 231 ALA A C 1
ATOM 1743 O O . ALA A 1 231 ? -5.732 7.975 25.313 1.00 84.75 231 ALA A O 1
ATOM 1744 N N . ASP A 1 232 ? -6.403 7.482 27.395 1.00 84.25 232 ASP A N 1
ATOM 1745 C CA . ASP A 1 232 ? -5.902 6.108 27.378 1.00 84.25 232 ASP A CA 1
ATOM 1746 C C . ASP A 1 232 ? -6.847 5.209 26.573 1.00 84.25 232 ASP A C 1
ATOM 1748 O O . ASP A 1 232 ? -7.966 4.914 27.002 1.00 84.25 232 ASP A O 1
ATOM 1752 N N . ILE A 1 233 ? -6.371 4.739 25.417 1.00 84.94 233 ILE A N 1
ATOM 1753 C CA . ILE A 1 233 ? -7.110 3.879 24.480 1.00 84.94 233 ILE A CA 1
ATOM 1754 C C . ILE A 1 233 ? -7.682 2.644 25.176 1.00 84.94 233 ILE A C 1
ATOM 1756 O O . ILE A 1 233 ? -8.728 2.154 24.766 1.00 84.94 233 ILE A O 1
ATOM 1760 N N . ARG A 1 234 ? -7.037 2.139 26.236 1.00 84.75 234 ARG A N 1
ATOM 1761 C CA . ARG A 1 234 ? -7.493 0.947 26.972 1.00 84.75 234 ARG A CA 1
ATOM 1762 C C . ARG A 1 234 ? -8.704 1.198 27.867 1.00 84.75 234 ARG A C 1
ATOM 1764 O O . ARG A 1 234 ? -9.342 0.242 28.281 1.00 84.75 234 ARG A O 1
ATOM 1771 N N . LYS A 1 235 ? -9.014 2.460 28.169 1.00 86.12 235 LYS A N 1
ATOM 1772 C CA . LYS A 1 235 ? -10.112 2.858 29.068 1.00 86.12 235 LYS A CA 1
ATOM 1773 C C . LYS A 1 235 ? -11.288 3.500 28.339 1.00 86.12 235 LYS A C 1
ATOM 1775 O O . LYS A 1 235 ? -12.292 3.818 28.964 1.00 86.12 235 LYS A O 1
ATOM 1780 N N . LEU A 1 236 ? -11.162 3.722 27.032 1.00 84.88 236 LEU A N 1
ATOM 1781 C CA . LEU A 1 236 ? -12.242 4.277 26.221 1.00 84.88 236 LEU A CA 1
ATOM 1782 C C . LEU A 1 236 ? -13.414 3.292 26.109 1.00 84.88 236 LEU A C 1
ATOM 1784 O O . LEU A 1 236 ? -13.157 2.091 26.069 1.00 84.88 236 LEU A O 1
ATOM 1788 N N . PRO A 1 237 ? -14.668 3.761 26.009 1.00 88.88 237 PRO A N 1
ATOM 1789 C CA . PRO A 1 237 ? -15.801 2.899 25.678 1.00 88.88 237 PRO A CA 1
ATOM 1790 C C . PRO A 1 237 ? -15.687 2.387 24.234 1.00 88.88 237 PRO A C 1
ATOM 1792 O O . PRO A 1 237 ? -14.995 2.987 23.400 1.00 88.88 237 PRO A O 1
ATOM 1795 N N . LYS A 1 238 ? -16.389 1.297 23.914 1.00 89.00 238 LYS A N 1
ATOM 1796 C CA . LYS A 1 238 ? -16.309 0.604 22.617 1.00 89.00 238 LYS A CA 1
ATOM 1797 C C . LYS A 1 238 ? -16.583 1.542 21.442 1.00 89.00 238 LYS A C 1
ATOM 1799 O O . LYS A 1 238 ? -15.826 1.574 20.475 1.00 89.00 238 LYS A O 1
ATOM 1804 N N . GLN A 1 239 ? -17.616 2.375 21.564 1.00 88.25 239 GLN A N 1
ATOM 1805 C CA . GLN A 1 239 ? -17.992 3.344 20.529 1.00 88.25 239 GLN A CA 1
ATOM 1806 C C . GLN A 1 239 ? -16.867 4.348 20.231 1.00 88.25 239 GLN A C 1
ATOM 1808 O O . GLN A 1 239 ? -16.621 4.694 19.075 1.00 88.25 239 GLN A O 1
ATOM 1813 N N . SER A 1 240 ? -16.147 4.793 21.265 1.00 88.50 240 SER A N 1
ATOM 1814 C CA . SER A 1 240 ? -15.011 5.702 21.101 1.00 88.50 240 SER A CA 1
ATOM 1815 C C . SER A 1 240 ? -13.810 5.009 20.466 1.00 88.50 240 SER A C 1
ATOM 1817 O O . SER A 1 240 ? -13.125 5.635 19.661 1.00 88.50 240 SER A O 1
ATOM 1819 N N . VAL A 1 241 ? -13.568 3.729 20.773 1.00 91.00 241 VAL A N 1
ATOM 1820 C CA . VAL A 1 241 ? -12.522 2.926 20.113 1.00 91.00 241 VAL A CA 1
ATOM 1821 C C . VAL A 1 241 ? -12.830 2.757 18.627 1.00 91.00 241 VAL A C 1
ATOM 1823 O O . VAL A 1 241 ? -11.948 2.971 17.798 1.00 91.00 241 VAL A O 1
ATOM 1826 N N . ASP A 1 242 ? -14.075 2.437 18.275 1.00 90.94 242 ASP A N 1
ATOM 1827 C CA . ASP A 1 242 ? -14.505 2.283 16.882 1.00 90.94 242 ASP A CA 1
ATOM 1828 C C . ASP A 1 242 ? -14.353 3.582 16.086 1.00 90.94 242 ASP A C 1
ATOM 1830 O O . ASP A 1 242 ? -13.818 3.585 14.972 1.00 90.94 242 ASP A O 1
ATOM 1834 N N . MET A 1 243 ? -14.776 4.702 16.674 1.00 89.56 243 MET A N 1
ATOM 1835 C CA . MET A 1 243 ? -14.630 6.022 16.067 1.00 89.56 243 MET A CA 1
ATOM 1836 C C . MET A 1 243 ? -13.157 6.415 15.918 1.00 89.56 243 MET A C 1
ATOM 1838 O O . MET A 1 243 ? -12.758 6.880 14.850 1.00 89.56 243 MET A O 1
ATOM 1842 N N . ALA A 1 244 ? -12.339 6.189 16.951 1.00 91.62 244 ALA A N 1
ATOM 1843 C CA . ALA A 1 244 ? -10.907 6.461 16.913 1.00 91.62 244 ALA A CA 1
ATOM 1844 C C . ALA A 1 244 ? -10.206 5.624 15.841 1.00 91.62 244 ALA A C 1
ATOM 1846 O O . ALA A 1 244 ? -9.425 6.164 15.067 1.00 91.62 244 ALA A O 1
ATOM 1847 N N . PHE A 1 245 ? -10.519 4.332 15.747 1.00 93.81 245 PHE A N 1
ATOM 1848 C CA . PHE A 1 245 ? -9.964 3.430 14.740 1.00 93.81 245 PHE A CA 1
ATOM 1849 C C . PHE A 1 245 ? -10.272 3.909 13.318 1.00 93.81 245 PHE A C 1
ATOM 1851 O O . PHE A 1 245 ? -9.369 4.032 12.490 1.00 93.81 245 PHE A O 1
ATOM 1858 N N . ASN A 1 246 ? -11.530 4.263 13.047 1.00 92.75 246 ASN A N 1
ATOM 1859 C CA . ASN A 1 246 ? -11.924 4.791 11.745 1.00 92.75 246 ASN A CA 1
ATOM 1860 C C . ASN A 1 246 ? -11.227 6.126 11.443 1.00 92.75 246 ASN A C 1
ATOM 1862 O O . ASN A 1 246 ? -10.638 6.273 10.374 1.00 92.75 246 ASN A O 1
ATOM 1866 N N . ALA A 1 247 ? -11.221 7.070 12.383 1.00 91.81 247 ALA A N 1
ATOM 1867 C CA . ALA A 1 247 ? -10.591 8.375 12.193 1.00 91.81 247 ALA A CA 1
ATOM 1868 C C . ALA A 1 247 ? -9.070 8.269 11.988 1.00 91.81 247 ALA A C 1
ATOM 1870 O O . ALA A 1 247 ? -8.530 8.856 11.053 1.00 91.81 247 ALA A O 1
ATOM 1871 N N . VAL A 1 248 ? -8.383 7.465 12.804 1.00 91.62 248 VAL A N 1
ATOM 1872 C CA . VAL A 1 248 ? -6.940 7.210 12.683 1.00 91.62 248 VAL A CA 1
ATOM 1873 C C . VAL A 1 248 ? -6.621 6.555 11.339 1.00 91.62 248 VAL A C 1
ATOM 1875 O O . VAL A 1 248 ? -5.648 6.952 10.700 1.00 91.62 248 VAL A O 1
ATOM 1878 N N . SER A 1 249 ? -7.465 5.638 10.852 1.00 92.00 249 SER A N 1
ATOM 1879 C CA . SER A 1 249 ? -7.281 5.052 9.522 1.00 92.00 249 SER A CA 1
ATOM 1880 C C . SER A 1 249 ? -7.362 6.090 8.399 1.00 92.00 249 SER A C 1
ATOM 1882 O O . SER A 1 249 ? -6.531 6.050 7.501 1.00 92.00 249 SER A O 1
ATOM 1884 N N . GLU A 1 250 ? -8.282 7.061 8.447 1.00 88.12 250 GLU A N 1
ATOM 1885 C CA . GLU A 1 250 ? -8.374 8.101 7.408 1.00 88.12 250 GLU A CA 1
ATOM 1886 C C . GLU A 1 250 ? -7.171 9.053 7.434 1.00 88.12 250 GLU A C 1
ATOM 1888 O O . GLU A 1 250 ? -6.622 9.391 6.383 1.00 88.12 250 GLU A O 1
ATOM 1893 N N . VAL A 1 251 ? -6.692 9.435 8.623 1.00 88.25 251 VAL A N 1
ATOM 1894 C CA . VAL A 1 251 ? -5.473 10.255 8.744 1.00 88.25 251 VAL A CA 1
ATOM 1895 C C . VAL A 1 251 ? -4.246 9.480 8.256 1.00 88.25 251 VAL A C 1
ATOM 1897 O O . VAL A 1 251 ? -3.403 10.039 7.549 1.00 88.25 251 VAL A O 1
ATOM 1900 N N . ALA A 1 252 ? -4.153 8.187 8.582 1.00 87.81 252 ALA A N 1
ATOM 1901 C CA . ALA A 1 252 ? -3.089 7.311 8.100 1.00 87.81 252 ALA A CA 1
ATOM 1902 C C . ALA A 1 252 ? -3.097 7.191 6.570 1.00 87.81 252 ALA A C 1
ATOM 1904 O O . ALA A 1 252 ? -2.042 7.339 5.955 1.00 87.81 252 ALA A O 1
ATOM 1905 N N . LYS A 1 253 ? -4.270 7.026 5.936 1.00 86.19 253 LYS A N 1
ATOM 1906 C CA . LYS A 1 253 ? -4.380 7.056 4.465 1.00 86.19 253 LYS A CA 1
ATOM 1907 C C . LYS A 1 253 ? -3.819 8.346 3.905 1.00 86.19 253 LYS A C 1
ATOM 1909 O O . LYS A 1 253 ? -2.964 8.283 3.034 1.00 86.19 253 LYS A O 1
ATOM 1914 N N . GLY A 1 254 ? -4.258 9.492 4.431 1.00 81.50 254 GLY A N 1
ATOM 1915 C CA . GLY A 1 254 ? -3.793 10.800 3.977 1.00 81.50 254 GLY A CA 1
ATOM 1916 C C . GLY A 1 254 ? -2.283 10.969 4.125 1.00 81.50 254 GLY A C 1
ATOM 1917 O O . GLY A 1 254 ? -1.649 11.572 3.269 1.00 81.50 254 GLY A O 1
ATOM 1918 N N . ARG A 1 255 ? -1.677 10.398 5.173 1.00 77.50 255 ARG A N 1
ATOM 1919 C CA . ARG A 1 255 ? -0.219 10.383 5.357 1.00 77.50 255 ARG A CA 1
ATOM 1920 C C . ARG A 1 255 ? 0.486 9.488 4.334 1.00 77.50 255 ARG A C 1
ATOM 1922 O O . ARG A 1 255 ? 1.530 9.891 3.829 1.00 77.50 255 ARG A O 1
ATOM 1929 N N . ASN A 1 256 ? -0.082 8.324 4.026 1.00 73.50 256 ASN A N 1
ATOM 1930 C CA . ASN A 1 256 ? 0.496 7.344 3.103 1.00 73.50 256 ASN A CA 1
ATOM 1931 C C . ASN A 1 256 ? 0.341 7.763 1.631 1.00 73.50 256 ASN A C 1
ATOM 1933 O O . ASN A 1 256 ? 1.234 7.518 0.826 1.00 73.50 256 ASN A O 1
ATOM 1937 N N . THR A 1 257 ? -0.762 8.426 1.275 1.00 69.38 257 THR A N 1
ATOM 1938 C CA . THR A 1 257 ? -1.028 8.922 -0.086 1.00 69.38 257 THR A CA 1
ATOM 1939 C C . THR A 1 257 ? -0.473 10.318 -0.338 1.00 69.38 257 THR A C 1
ATOM 1941 O O . THR A 1 257 ? -0.473 10.768 -1.486 1.00 69.38 257 THR A O 1
ATOM 1944 N N . ARG A 1 258 ? 0.028 11.019 0.693 1.00 62.56 258 ARG A N 1
ATOM 1945 C CA . ARG A 1 258 ? 0.674 12.321 0.509 1.00 62.56 258 ARG A CA 1
ATOM 1946 C C . ARG A 1 258 ? 1.929 12.128 -0.327 1.00 62.56 258 ARG A C 1
ATOM 1948 O O . ARG A 1 258 ? 2.983 11.756 0.189 1.00 62.56 258 ARG A O 1
ATOM 1955 N N . ALA A 1 259 ? 1.812 12.424 -1.621 1.00 56.03 259 ALA A N 1
ATOM 1956 C CA . ALA A 1 259 ? 2.950 12.538 -2.509 1.00 56.03 259 ALA A CA 1
ATOM 1957 C C . ALA A 1 259 ? 3.979 13.428 -1.813 1.00 56.03 259 ALA A C 1
ATOM 1959 O O . ALA A 1 259 ? 3.709 14.591 -1.502 1.00 56.03 259 ALA A O 1
ATOM 1960 N N . THR A 1 260 ? 5.153 12.869 -1.526 1.00 54.72 260 THR A N 1
ATOM 1961 C CA . THR A 1 260 ? 6.299 13.674 -1.115 1.00 54.72 260 THR A CA 1
ATOM 1962 C C . THR A 1 260 ? 6.759 14.413 -2.366 1.00 54.72 260 THR A C 1
ATOM 1964 O O . THR A 1 260 ? 7.742 14.054 -3.004 1.00 54.72 260 THR A O 1
ATOM 1967 N N . THR A 1 261 ? 5.989 15.411 -2.801 1.00 48.50 261 THR A N 1
ATOM 1968 C CA . THR A 1 261 ? 6.475 16.389 -3.760 1.00 48.50 261 THR A CA 1
ATOM 1969 C C . THR A 1 261 ? 7.679 17.041 -3.099 1.00 48.50 261 THR A C 1
ATOM 1971 O O . THR A 1 261 ? 7.616 17.454 -1.939 1.00 48.50 261 THR A O 1
ATOM 1974 N N . GLY A 1 262 ? 8.807 17.097 -3.809 1.00 52.09 262 GLY A N 1
ATOM 1975 C CA . GLY A 1 262 ? 10.057 17.649 -3.274 1.00 52.09 262 GLY A CA 1
ATOM 1976 C C . GLY A 1 262 ? 9.907 19.061 -2.687 1.00 52.09 262 GLY A C 1
ATOM 1977 O O . GLY A 1 262 ? 10.726 19.468 -1.868 1.00 52.09 262 GLY A O 1
ATOM 1978 N N . ASP A 1 263 ? 8.834 19.784 -3.022 1.00 51.41 263 ASP A N 1
ATOM 1979 C CA . ASP A 1 263 ? 8.475 21.066 -2.411 1.00 51.41 263 ASP A CA 1
ATOM 1980 C C . ASP A 1 263 ? 8.097 20.977 -0.921 1.00 51.41 263 ASP A C 1
ATOM 1982 O O . ASP A 1 263 ? 8.443 21.879 -0.159 1.00 51.41 263 ASP A O 1
ATOM 1986 N N . ALA A 1 264 ? 7.490 19.884 -0.443 1.00 51.56 264 ALA A N 1
ATOM 1987 C CA . ALA A 1 264 ? 7.202 19.721 0.988 1.00 51.56 264 ALA A CA 1
ATOM 1988 C C . ALA A 1 264 ? 8.488 19.547 1.821 1.00 51.56 264 ALA A C 1
ATOM 1990 O O . ALA A 1 264 ? 8.556 19.999 2.964 1.00 51.56 264 ALA A O 1
ATOM 1991 N N . GLN A 1 265 ? 9.538 18.952 1.240 1.00 52.16 265 GLN A N 1
ATOM 1992 C CA . GLN A 1 265 ? 10.870 18.902 1.857 1.00 52.16 265 GLN A CA 1
ATOM 1993 C C . GLN A 1 265 ? 11.627 20.236 1.736 1.00 52.16 265 GLN A C 1
ATOM 1995 O O . GLN A 1 265 ? 12.476 20.528 2.580 1.00 52.16 265 GLN A O 1
ATOM 2000 N N . ARG A 1 266 ? 11.305 21.082 0.746 1.00 48.97 266 ARG A N 1
ATOM 2001 C CA . ARG A 1 266 ? 11.909 22.420 0.604 1.00 48.97 266 ARG A CA 1
ATOM 2002 C C . ARG A 1 266 ? 11.490 23.397 1.695 1.00 48.97 266 ARG A C 1
ATOM 2004 O O . ARG A 1 266 ? 12.273 24.279 2.016 1.00 48.97 266 ARG A O 1
ATOM 2011 N N . LEU A 1 267 ? 10.325 23.216 2.317 1.00 50.62 267 LEU A N 1
ATOM 2012 C CA . LEU A 1 267 ? 9.915 24.045 3.458 1.00 50.62 267 LEU A CA 1
ATOM 2013 C C . LEU A 1 267 ? 10.804 23.838 4.698 1.00 50.62 267 LEU A C 1
ATOM 2015 O O . LEU A 1 267 ? 10.909 24.744 5.519 1.00 50.62 267 LEU A O 1
ATOM 2019 N N . ASN A 1 268 ? 11.475 22.683 4.817 1.00 52.78 268 ASN A N 1
ATOM 2020 C CA . ASN A 1 268 ? 12.374 22.381 5.938 1.00 52.78 268 ASN A CA 1
ATOM 2021 C C . ASN A 1 268 ? 13.869 22.554 5.593 1.00 52.78 268 ASN A C 1
ATOM 2023 O O . ASN A 1 268 ? 14.709 22.636 6.486 1.00 52.78 268 ASN A O 1
ATOM 2027 N N . MET A 1 269 ? 14.212 22.657 4.306 1.00 45.41 269 MET A N 1
ATOM 2028 C CA . MET A 1 269 ? 15.515 23.147 3.851 1.00 45.41 269 MET A CA 1
ATOM 2029 C C . MET A 1 269 ? 15.435 24.667 3.773 1.00 45.41 269 MET A C 1
ATOM 2031 O O . MET A 1 269 ? 15.154 25.225 2.714 1.00 45.41 269 MET A O 1
ATOM 2035 N N . GLY A 1 270 ? 15.623 25.324 4.922 1.00 50.62 270 GLY A N 1
ATOM 2036 C CA . GLY A 1 270 ? 15.613 26.781 5.033 1.00 50.62 270 GLY A CA 1
ATOM 2037 C C . GLY A 1 270 ? 16.331 27.416 3.846 1.00 50.62 270 GLY A C 1
ATOM 2038 O O . GLY A 1 270 ? 17.478 27.068 3.583 1.00 50.62 270 GLY A O 1
ATOM 2039 N N . MET A 1 271 ? 15.601 28.268 3.119 1.00 49.12 271 MET A N 1
ATOM 2040 C CA . MET A 1 271 ? 15.983 28.973 1.893 1.00 49.12 271 MET A CA 1
ATOM 2041 C C . MET A 1 271 ? 17.504 29.106 1.755 1.00 49.12 271 MET A C 1
ATOM 2043 O O . MET A 1 271 ? 18.108 30.048 2.273 1.00 49.12 271 MET A O 1
ATOM 2047 N N . THR A 1 272 ? 18.141 28.137 1.093 1.00 60.09 272 THR A N 1
ATOM 2048 C CA . THR A 1 272 ? 19.583 28.179 0.875 1.00 60.09 272 THR A CA 1
ATOM 2049 C C . THR A 1 272 ? 19.826 29.312 -0.106 1.00 60.09 272 THR A C 1
ATOM 2051 O O . THR A 1 272 ? 19.564 29.211 -1.303 1.00 60.09 272 THR A O 1
ATOM 2054 N N . SER A 1 273 ? 20.246 30.466 0.420 1.00 70.44 273 SER A N 1
ATOM 2055 C CA . SER A 1 273 ? 20.553 31.624 -0.411 1.00 70.44 273 SER A CA 1
ATOM 2056 C C . SER A 1 273 ? 21.589 31.219 -1.461 1.00 70.44 273 SER A C 1
ATOM 2058 O O . SER A 1 273 ? 22.445 30.367 -1.202 1.00 70.44 273 SER A O 1
ATOM 2060 N N . ILE A 1 274 ? 21.552 31.844 -2.636 1.00 75.31 274 ILE A N 1
ATOM 2061 C CA . ILE A 1 274 ? 22.507 31.587 -3.730 1.00 75.31 274 ILE A CA 1
ATOM 2062 C C . ILE A 1 274 ? 23.967 31.650 -3.235 1.00 75.31 274 ILE A C 1
ATOM 2064 O O . ILE A 1 274 ? 24.820 30.891 -3.692 1.00 75.31 274 ILE A O 1
ATOM 2068 N N . ALA A 1 275 ? 24.247 32.487 -2.231 1.00 77.50 275 ALA A N 1
ATOM 2069 C CA . ALA A 1 275 ? 25.551 32.563 -1.578 1.00 77.50 275 ALA A CA 1
ATOM 2070 C C . ALA A 1 275 ? 25.919 31.290 -0.787 1.00 77.50 275 ALA A C 1
ATOM 2072 O O . ALA A 1 275 ? 27.067 30.850 -0.842 1.00 77.50 275 ALA A O 1
ATOM 2073 N N . SER A 1 276 ? 24.965 30.672 -0.081 1.00 76.81 276 SER A N 1
ATOM 2074 C CA . SER A 1 276 ? 25.185 29.414 0.652 1.00 76.81 276 SER A CA 1
ATOM 2075 C C . SER A 1 276 ? 25.426 28.220 -0.281 1.00 76.81 276 SER A C 1
ATOM 2077 O O . SER A 1 276 ? 26.329 27.424 -0.029 1.00 76.81 276 SER A O 1
ATOM 2079 N N . LEU A 1 277 ? 24.706 28.162 -1.408 1.00 74.06 277 LEU A N 1
ATOM 2080 C CA . LEU A 1 277 ? 24.892 27.165 -2.468 1.00 74.06 277 LEU A CA 1
ATOM 2081 C C . LEU A 1 277 ? 26.275 27.274 -3.121 1.00 74.06 277 LEU A C 1
ATOM 2083 O O . LEU A 1 277 ? 26.976 26.274 -3.274 1.00 74.06 277 LEU A O 1
ATOM 2087 N N . ASN A 1 278 ? 26.709 28.494 -3.449 1.00 80.88 278 ASN A N 1
ATOM 2088 C CA . ASN A 1 278 ? 28.036 28.719 -4.024 1.00 80.88 278 ASN A CA 1
ATOM 2089 C C . ASN A 1 278 ? 29.162 28.361 -3.046 1.00 80.88 278 ASN A C 1
ATOM 2091 O O . ASN A 1 278 ? 30.188 27.828 -3.469 1.00 80.88 278 ASN A O 1
ATOM 2095 N N . LYS A 1 279 ? 28.968 28.597 -1.742 1.00 82.38 279 LYS A N 1
ATOM 2096 C CA . LYS A 1 279 ? 29.940 28.217 -0.711 1.00 82.38 279 LYS A CA 1
ATOM 2097 C C . LYS A 1 279 ? 30.057 26.695 -0.559 1.00 82.38 279 LYS A C 1
ATOM 2099 O O . LYS A 1 279 ? 31.173 26.186 -0.574 1.00 82.38 279 LYS A O 1
ATOM 2104 N N . GLN A 1 280 ? 28.932 25.974 -0.500 1.00 79.81 280 GLN A N 1
ATOM 2105 C CA . GLN A 1 280 ? 28.930 24.503 -0.462 1.00 79.81 280 GLN A CA 1
ATOM 2106 C C . GLN A 1 280 ? 29.587 23.893 -1.705 1.00 79.81 280 GLN A C 1
ATOM 2108 O O . GLN A 1 280 ? 30.384 22.965 -1.586 1.00 79.81 280 GLN A O 1
ATOM 2113 N N . ASN A 1 281 ? 29.316 24.443 -2.894 1.00 80.19 281 ASN A N 1
ATOM 2114 C CA . ASN A 1 281 ? 29.973 23.992 -4.121 1.00 80.19 281 ASN A CA 1
ATOM 2115 C C . ASN A 1 281 ? 31.484 24.263 -4.101 1.00 80.19 281 ASN A C 1
ATOM 2117 O O . ASN A 1 281 ? 32.259 23.400 -4.508 1.00 80.19 281 ASN A O 1
ATOM 2121 N N . ALA A 1 282 ? 31.926 25.427 -3.616 1.00 82.19 282 ALA A N 1
ATOM 2122 C CA . ALA A 1 282 ? 33.351 25.736 -3.503 1.00 82.19 282 ALA A CA 1
ATOM 2123 C C . ALA A 1 282 ? 34.079 24.778 -2.540 1.00 82.19 282 ALA A C 1
ATOM 2125 O O . ALA A 1 282 ? 35.154 24.283 -2.878 1.00 82.19 282 ALA A O 1
ATOM 2126 N N . GLU A 1 283 ? 33.482 24.464 -1.384 1.00 84.00 283 GLU A N 1
ATOM 2127 C CA . GLU A 1 283 ? 34.017 23.485 -0.422 1.00 84.00 283 GLU A CA 1
ATOM 2128 C C . GLU A 1 283 ? 34.051 22.060 -1.005 1.00 84.00 283 GLU A C 1
ATOM 2130 O O . GLU A 1 283 ? 35.050 21.351 -0.866 1.00 84.00 283 GLU A O 1
ATOM 2135 N N . PHE A 1 284 ? 33.001 21.656 -1.729 1.00 81.50 284 PHE A N 1
ATOM 2136 C CA . PHE A 1 284 ? 32.925 20.353 -2.395 1.00 81.50 284 PHE A CA 1
ATOM 2137 C C . PHE A 1 284 ? 34.037 20.155 -3.436 1.00 81.50 284 PHE A C 1
ATOM 2139 O O . PHE A 1 284 ? 34.664 19.094 -3.481 1.00 81.50 284 PHE A O 1
ATOM 2146 N N . TRP A 1 285 ? 34.309 21.174 -4.258 1.00 79.19 285 TRP A N 1
ATOM 2147 C CA . TRP A 1 285 ? 35.360 21.109 -5.278 1.00 79.19 285 TRP A CA 1
ATOM 2148 C C . TRP A 1 285 ? 36.771 21.283 -4.705 1.00 79.19 285 TRP A C 1
ATOM 2150 O O . TRP A 1 285 ? 37.714 20.706 -5.247 1.00 79.19 285 TRP A O 1
ATOM 2160 N N . ALA A 1 286 ? 36.937 22.017 -3.600 1.00 79.94 286 ALA A N 1
ATOM 2161 C CA . ALA A 1 286 ? 38.225 22.149 -2.918 1.00 79.94 286 ALA A CA 1
ATOM 2162 C C . ALA A 1 286 ? 38.727 20.806 -2.358 1.00 79.94 286 ALA A C 1
ATOM 2164 O O . ALA A 1 286 ? 39.909 20.498 -2.485 1.00 79.94 286 ALA A O 1
ATOM 2165 N N . ASN A 1 287 ? 37.825 19.969 -1.835 1.00 74.94 287 ASN A N 1
ATOM 2166 C CA . ASN A 1 287 ? 38.163 18.650 -1.285 1.00 74.94 287 ASN A CA 1
ATOM 2167 C C . ASN A 1 287 ? 38.410 17.557 -2.342 1.00 74.94 287 ASN A C 1
ATOM 2169 O O . ASN A 1 287 ? 38.740 16.430 -1.980 1.00 74.94 287 ASN A O 1
ATOM 2173 N N . ARG A 1 288 ? 38.247 17.855 -3.640 1.00 69.88 288 ARG A N 1
ATOM 2174 C CA . ARG A 1 288 ? 38.430 16.888 -4.742 1.00 69.88 288 ARG A CA 1
ATOM 2175 C C . ARG A 1 288 ? 39.571 17.228 -5.702 1.00 69.88 288 ARG A C 1
ATOM 2177 O O . ARG A 1 288 ? 39.705 16.569 -6.727 1.00 69.88 288 ARG A O 1
ATOM 2184 N N . LYS A 1 289 ? 40.409 18.218 -5.384 1.00 54.59 289 LYS A N 1
ATOM 2185 C CA . LYS A 1 289 ? 41.695 18.404 -6.072 1.00 54.59 289 LYS A CA 1
ATOM 2186 C C . LYS A 1 289 ? 42.743 17.477 -5.452 1.00 54.59 289 LYS A C 1
ATOM 2188 O O . LYS A 1 289 ? 43.484 17.888 -4.563 1.00 54.59 289 LYS A O 1
ATOM 2193 N N . GLY A 1 290 ? 42.751 16.235 -5.924 1.00 49.34 290 GLY A N 1
ATOM 2194 C CA . GLY A 1 290 ? 43.823 15.252 -5.776 1.00 49.34 290 GLY A CA 1
ATOM 2195 C C . GLY A 1 290 ? 44.180 14.707 -7.147 1.00 49.34 290 GLY A C 1
ATOM 2196 O O . GLY A 1 290 ? 43.234 14.543 -7.951 1.00 49.34 290 GLY A O 1
#

pLDDT: mean 70.59, std 19.3, range [29.55, 93.81]

Radius of gyration: 30.04 Å; chains: 1; bounding box: 84×53×94 Å

Secondary structure (DSSP, 8-state):
---------HHHHHHHHHT--BEEEEEEEEEEEEETTEEEEEEEEEEEEEE-SS-TTGGGSB---TTGGGGHHHHHHHHHHHHHHHT-HHHHHHHHHT-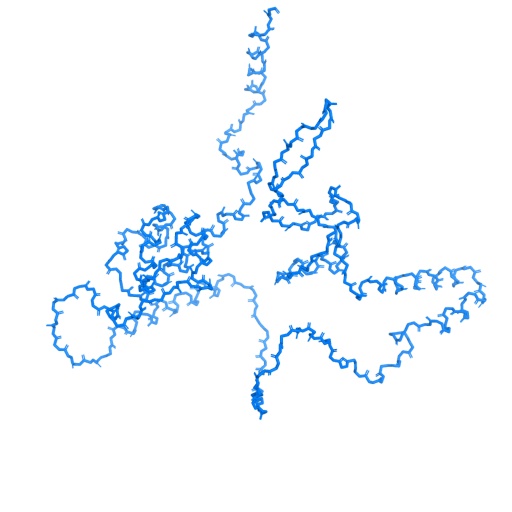-HHHHT---S--------------------------------HHHHHHHHHHHHHHHHHTT-----------TT-SSGGG---EE--THHHHHHHHHSTT-----EE-HHHHHHHHHHHS-HHHHHHHHTT--TTTS-HHHHHHHHHHHHHHHHHHHH----HHHHHTTS----HHHHHHHHHHHHHTT--

Organism: Shigella dysenteriae serotype 1 (strain Sd197) (NCBI:txid300267)

Foldseek 3Di:
DDDDDDDDDPVVVVCVVVPQWAKEWDWDWDWDDPDVVDTDTPDTGTDDMDRDNAYPVGPVRTDDDPCVVVCVVVVLVVQCVVCVVVVPVVSNVVSVVVPPPVVVVPPDDDPPDPDPPPPDDDDDDDDDDDDDDDDDDDDDDPVVVVVVVVVVVVVVVVVVDDDDDDDDDPDLAPQCLVVFFFDQDDDPLVVLLCLQPPPDDSRGGDRSLVVLLVSLVPGDPVLLCVQQNPDRSRRDHSVSSVVSSVSSSVVSVCVVPPPVPVVVVVVVVPPCPPVNVVVVVVVVVVVPPD

InterPro domains:
  IPR016913 Uncharacterised conserved protein UCP029215 [PF09979] (2-65)
  IPR016913 Uncharacterised conserved protein UCP029215 [PIRSF029215] (1-289)